Protein AF-A0AA88XET8-F1 (afdb_monomer_lite)

Organism: Pinctada imbricata (NCBI:txid66713)

Secondary structure (DSSP, 8-state):
----------HHHHHHHHHHHHHHHHTSPPHHHHHHHHHTSPPHHHHHHHHHHHHHHHHHHHHHHHHHHHHHHHHHHHHHHHHHHHHHHHHHHHHHHHHHHHHHHHHHHHHHHHHHHHHHHHHHHHHHHHHHHHHHHHHHHHHTT-----S----TT--HHHHHHHHHHTTT----GGG-------PPP------

pLDDT: mean 85.27, std 16.01, range [36.19, 98.44]

Sequence (195 aa):
MNSSTSSVADPDDLSNDVKAIKQSLKSVVKKEDLEKAFGKMVQKSDMNELVSNIVKNVINEMKDGIKQEIREELEKEYDERIREKTGVLSDQIDGLEMDLEGLREKVEEQKKEIRSLRDELADSSHQSREALRMANFNEQYSRKNNLKVLNWKEENGEDLRKGLIEKVKKVGVEIQPWEINAIHRIPGKKEEQDQ

Radius of gyration: 74.16 Å; chains: 1; bounding box: 105×44×219 Å

Foldseek 3Di:
DDDDDDDDDDVVVVVVVVVVVVVVVVVPQDPVNVVVVVVVPDDPVNVVVVVVVVVVVVVVVVVVVVVVVVVVVVVVVVVVVVVVVVVVVVVVVVVVVVVVVVVVVVVVVVVVVVVVVVVVVVVVVVVVVVVVVVVVVVVCVVCVLPDDDPPDDDDPPDDPLVVVQVVVVVVVDHDDSVNDPDDDDDDDPPDPPDD

Structure (mmCIF, N/CA/C/O backbone):
data_AF-A0AA88XET8-F1
#
_entry.id   AF-A0AA88XET8-F1
#
loop_
_atom_site.group_PDB
_atom_site.id
_atom_site.type_symbol
_atom_site.label_atom_id
_atom_site.label_alt_id
_atom_site.label_comp_id
_atom_site.label_asym_id
_atom_site.label_entity_id
_atom_site.label_seq_id
_atom_site.pdbx_PDB_ins_code
_atom_site.Cartn_x
_atom_site.Cartn_y
_atom_site.Cartn_z
_atom_site.occupancy
_atom_site.B_iso_or_equiv
_atom_site.auth_seq_id
_atom_site.auth_comp_id
_atom_site.auth_asym_id
_atom_site.auth_atom_id
_atom_site.pdbx_PDB_model_num
ATOM 1 N N . MET A 1 1 ? -57.010 -32.082 149.821 1.00 39.59 1 MET A N 1
ATOM 2 C CA . MET A 1 1 ? -56.274 -32.679 148.686 1.00 39.59 1 MET A CA 1
ATOM 3 C C . MET A 1 1 ? -56.518 -31.819 147.455 1.00 39.59 1 MET A C 1
ATOM 5 O O . MET A 1 1 ? -57.603 -31.270 147.330 1.00 39.59 1 MET A O 1
ATOM 9 N N . ASN A 1 2 ? -55.467 -31.638 146.660 1.00 38.44 2 ASN A N 1
ATOM 10 C CA . ASN A 1 2 ? -55.267 -30.646 145.600 1.00 38.44 2 ASN A CA 1
ATOM 11 C C . ASN A 1 2 ? -56.188 -30.741 144.366 1.00 38.44 2 ASN A C 1
ATOM 13 O O . ASN A 1 2 ? -56.557 -31.843 143.976 1.00 38.44 2 ASN A O 1
ATOM 17 N N . SER A 1 3 ? -56.33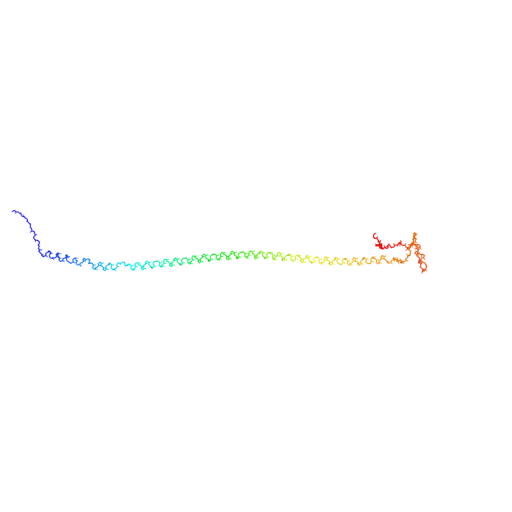5 -29.568 143.713 1.00 41.16 3 SER A N 1
ATOM 18 C CA . SER A 1 3 ? -56.323 -29.283 142.252 1.00 41.16 3 SER A CA 1
ATOM 19 C C . SER A 1 3 ? -57.481 -29.826 141.386 1.00 41.16 3 SER A C 1
ATOM 21 O O . SER A 1 3 ? -57.934 -30.937 141.600 1.00 41.16 3 SER A O 1
ATOM 23 N N . SER A 1 4 ? -58.039 -29.116 140.391 1.00 40.62 4 SER A N 1
ATOM 24 C CA . SER A 1 4 ? -57.376 -28.320 139.346 1.00 40.62 4 SER A CA 1
ATOM 25 C C . SER A 1 4 ? -58.336 -27.336 138.633 1.00 40.62 4 SER A C 1
ATOM 27 O O . SER A 1 4 ? -59.506 -27.633 138.431 1.00 40.62 4 SER A O 1
ATOM 29 N N . THR A 1 5 ? -57.776 -26.183 138.248 1.00 46.84 5 THR A N 1
ATOM 30 C CA . THR A 1 5 ? -57.980 -25.338 137.043 1.00 46.84 5 THR A CA 1
ATOM 31 C C . THR A 1 5 ? -59.241 -25.441 136.167 1.00 46.84 5 THR A C 1
ATOM 33 O O . THR A 1 5 ? -59.503 -26.470 135.552 1.00 46.84 5 THR A O 1
ATOM 36 N N . SER A 1 6 ? -59.848 -24.277 135.904 1.00 37.97 6 SER A N 1
ATOM 37 C CA . SER A 1 6 ? -60.515 -23.940 134.635 1.00 37.97 6 SER A CA 1
ATOM 38 C C . SER A 1 6 ? -60.554 -22.411 134.490 1.00 37.97 6 SER A C 1
ATOM 40 O O . SER A 1 6 ? -61.377 -21.748 135.117 1.00 37.97 6 SER A O 1
ATOM 42 N N . SER A 1 7 ? -59.625 -21.854 133.708 1.00 46.91 7 SER A N 1
ATOM 43 C CA . SER A 1 7 ? -59.549 -20.431 133.364 1.00 46.91 7 SER A CA 1
ATOM 44 C C . SER A 1 7 ? -60.684 -20.060 132.408 1.00 46.91 7 SER A C 1
ATOM 46 O O . SER A 1 7 ? -60.683 -20.474 131.248 1.00 46.91 7 SER A O 1
ATOM 48 N N . VAL A 1 8 ? -61.650 -19.283 132.889 1.00 49.19 8 VAL A N 1
ATOM 49 C CA . VAL A 1 8 ? -62.650 -18.638 132.034 1.00 49.19 8 VAL A CA 1
ATOM 50 C C . VAL A 1 8 ? -61.978 -17.410 131.424 1.00 49.19 8 VAL A C 1
ATOM 52 O O . VAL A 1 8 ? -61.544 -16.525 132.155 1.00 49.19 8 VAL A O 1
ATOM 55 N N . ALA A 1 9 ? -61.819 -17.415 130.101 1.00 50.81 9 ALA A N 1
ATOM 56 C CA . ALA A 1 9 ? -61.262 -16.301 129.344 1.00 50.81 9 ALA A CA 1
ATOM 57 C C . ALA A 1 9 ? -62.129 -15.044 129.519 1.00 50.81 9 ALA A C 1
ATOM 59 O O . ALA A 1 9 ? -63.355 -15.109 129.391 1.00 50.81 9 ALA A O 1
ATOM 60 N N . ASP A 1 10 ? -61.475 -13.920 129.810 1.00 51.12 10 ASP A N 1
ATOM 61 C CA . ASP A 1 10 ? -62.095 -12.608 129.974 1.00 51.12 10 ASP A CA 1
ATOM 62 C C . ASP A 1 10 ? -62.652 -12.120 128.616 1.00 51.12 10 ASP A C 1
ATOM 64 O O . ASP A 1 10 ? -61.921 -12.111 127.620 1.00 51.12 10 ASP A O 1
ATOM 68 N N . PRO A 1 11 ? -63.926 -11.700 128.521 1.00 58.69 11 PRO A N 1
ATOM 69 C CA . PRO A 1 11 ? -64.537 -11.242 127.268 1.00 58.69 11 PRO A CA 1
ATOM 70 C C . PRO A 1 11 ? -63.877 -9.987 126.661 1.00 58.69 11 PRO A C 1
ATOM 72 O O . PRO A 1 11 ? -64.075 -9.709 125.474 1.00 58.69 11 PRO A O 1
ATOM 75 N N . ASP A 1 12 ? -63.060 -9.258 127.428 1.00 59.34 12 ASP A N 1
ATOM 76 C CA . ASP A 1 12 ? -62.276 -8.119 126.935 1.00 59.34 12 ASP A CA 1
ATOM 77 C C . ASP A 1 12 ? -61.061 -8.534 126.080 1.00 59.34 12 ASP A C 1
ATOM 79 O O . ASP A 1 12 ? -60.666 -7.784 125.182 1.00 59.34 12 ASP A O 1
ATOM 83 N N . ASP A 1 13 ? -60.521 -9.744 126.266 1.00 60.53 13 ASP A N 1
ATOM 84 C CA . ASP A 1 13 ? -59.368 -10.246 125.498 1.00 60.53 13 ASP A CA 1
ATOM 85 C C . ASP A 1 13 ? -59.793 -10.653 124.074 1.00 60.53 13 ASP A C 1
ATOM 87 O O . ASP A 1 13 ? -59.216 -10.229 123.071 1.00 60.53 13 ASP A O 1
ATOM 91 N N . LEU A 1 14 ? -60.947 -11.322 123.964 1.00 62.25 14 LEU A N 1
ATOM 92 C CA . LEU A 1 14 ? -61.596 -11.639 122.684 1.00 62.25 14 LEU A CA 1
ATOM 93 C C . LEU A 1 14 ? -62.011 -10.380 121.903 1.00 62.25 14 LEU A C 1
ATOM 95 O O . LEU A 1 14 ? -61.984 -10.370 120.674 1.00 62.25 14 LEU A O 1
ATOM 99 N N . SER A 1 15 ? -62.395 -9.303 122.591 1.00 70.06 15 SER A N 1
ATOM 100 C CA . SER A 1 15 ? -62.759 -8.024 121.961 1.00 70.06 15 SER A CA 1
ATOM 101 C C . SER A 1 15 ? -61.547 -7.335 121.326 1.00 70.06 15 SER A C 1
ATOM 103 O O . SER A 1 15 ? -61.647 -6.765 120.230 1.00 70.06 15 SER A O 1
ATOM 105 N N . ASN A 1 16 ? -60.390 -7.418 121.984 1.00 72.31 16 ASN A N 1
ATOM 106 C CA . ASN A 1 16 ? -59.131 -6.900 121.461 1.00 72.31 16 ASN A CA 1
ATOM 107 C C . ASN A 1 16 ? -58.607 -7.750 120.300 1.00 72.31 16 ASN A C 1
ATOM 109 O O . ASN A 1 16 ? -58.226 -7.177 119.276 1.00 72.31 16 ASN A O 1
ATOM 113 N N . ASP A 1 17 ? -58.713 -9.076 120.380 1.00 74.12 17 ASP A N 1
ATOM 114 C CA . ASP A 1 17 ? -58.382 -9.977 119.273 1.00 74.12 17 ASP A CA 1
ATOM 115 C C . ASP A 1 17 ? -59.288 -9.749 118.059 1.00 74.12 17 ASP A C 1
ATOM 117 O O . ASP A 1 17 ? -58.813 -9.626 116.930 1.00 74.12 17 ASP A O 1
ATOM 121 N N . VAL A 1 18 ? -60.598 -9.584 118.263 1.00 73.94 18 VAL A N 1
ATOM 122 C CA . VAL A 1 18 ? -61.541 -9.270 117.177 1.00 73.94 18 VAL A CA 1
ATOM 123 C C . VAL A 1 18 ? -61.231 -7.908 116.553 1.00 73.94 18 VAL A C 1
ATOM 125 O O . VAL A 1 18 ? -61.316 -7.761 115.329 1.00 73.94 18 VAL A O 1
ATOM 128 N N . LYS A 1 19 ? -60.828 -6.904 117.344 1.00 75.75 19 LYS A N 1
ATOM 129 C CA . LYS A 1 19 ? -60.363 -5.611 116.815 1.00 75.75 19 LYS A CA 1
ATOM 130 C C . LYS A 1 19 ? -59.061 -5.757 116.025 1.00 75.75 19 LYS A C 1
ATOM 132 O O . LYS A 1 19 ? -58.991 -5.211 114.924 1.00 75.75 19 LYS A O 1
ATOM 137 N N . ALA A 1 20 ? -58.089 -6.521 116.520 1.00 73.50 20 ALA A N 1
ATOM 138 C CA . ALA A 1 20 ? -56.817 -6.782 115.845 1.00 73.50 20 ALA A CA 1
ATOM 139 C C . ALA A 1 20 ? -57.009 -7.549 114.523 1.00 73.50 20 ALA A C 1
ATOM 141 O O . ALA A 1 20 ? -56.424 -7.190 113.497 1.00 73.50 20 ALA A O 1
ATOM 142 N N . ILE A 1 21 ? -57.911 -8.533 114.507 1.00 72.62 21 ILE A N 1
ATOM 143 C CA . ILE A 1 21 ? -58.319 -9.276 113.308 1.00 72.62 21 ILE A CA 1
ATOM 144 C C . ILE A 1 21 ? -59.010 -8.339 112.311 1.00 72.62 21 ILE A C 1
ATOM 146 O O . ILE A 1 21 ? -58.679 -8.346 111.128 1.00 72.62 21 ILE A O 1
ATOM 150 N N . LYS A 1 22 ? -59.922 -7.470 112.766 1.00 71.75 22 LYS A N 1
ATOM 151 C CA . LYS A 1 22 ? -60.636 -6.507 111.906 1.00 71.75 22 LYS A CA 1
ATOM 152 C C . LYS A 1 22 ? -59.707 -5.431 111.331 1.00 71.75 22 LYS A C 1
ATOM 154 O O . LYS A 1 22 ? -59.937 -4.944 110.223 1.00 71.75 22 LYS A O 1
ATOM 159 N N . GLN A 1 23 ? -58.660 -5.065 112.066 1.00 72.06 23 GLN A N 1
ATOM 160 C CA . GLN A 1 23 ? -57.626 -4.130 111.628 1.00 72.06 23 GLN A CA 1
ATOM 161 C C . GLN A 1 23 ? -56.660 -4.795 110.634 1.00 72.06 23 GLN A C 1
ATOM 163 O O . GLN A 1 23 ? -56.366 -4.195 109.603 1.00 72.06 23 GLN A O 1
ATOM 168 N N . SER A 1 24 ? -56.298 -6.065 110.855 1.00 67.50 24 SER A N 1
ATOM 169 C CA . SER A 1 24 ? -55.542 -6.883 109.892 1.00 67.50 24 SER A CA 1
ATOM 170 C C . SER A 1 24 ? -56.328 -7.146 108.602 1.00 67.50 24 SER A C 1
ATOM 172 O O . SER A 1 24 ? -55.773 -7.039 107.513 1.00 67.50 24 SER A O 1
ATOM 174 N N . LEU A 1 25 ? -57.640 -7.392 108.683 1.00 65.75 25 LEU A N 1
ATOM 175 C CA . LEU A 1 25 ? -58.528 -7.548 107.520 1.00 65.75 25 LEU A CA 1
ATOM 176 C C . LEU A 1 25 ? -58.689 -6.258 106.706 1.00 65.75 25 LEU A C 1
ATOM 178 O O . LEU A 1 25 ? -58.910 -6.323 105.501 1.00 65.75 25 LEU A O 1
ATOM 182 N N . LYS A 1 26 ? -58.541 -5.078 107.324 1.00 64.00 26 LYS A N 1
ATOM 183 C CA . LYS A 1 26 ? -58.504 -3.797 106.596 1.00 64.00 26 LYS A CA 1
ATOM 184 C C . LYS A 1 26 ? -57.223 -3.607 105.779 1.00 64.00 26 LYS A C 1
ATOM 186 O O . LYS A 1 26 ? -57.274 -2.863 104.804 1.00 64.00 26 LYS A O 1
ATOM 191 N N . SER A 1 27 ? -56.119 -4.251 106.165 1.00 63.69 27 SER A N 1
ATOM 192 C CA . SER A 1 27 ? -54.871 -4.300 105.387 1.00 63.69 27 SER A CA 1
ATOM 193 C C . SER A 1 27 ? -54.818 -5.444 104.368 1.00 63.69 27 SER A C 1
ATOM 195 O O . SER A 1 27 ? -53.848 -5.541 103.622 1.00 63.69 27 SER A O 1
ATOM 197 N N . VAL A 1 28 ? -55.839 -6.308 104.313 1.00 69.56 28 VAL A N 1
ATOM 198 C CA . VAL A 1 28 ? -55.933 -7.350 103.284 1.00 69.56 28 VAL A CA 1
ATOM 199 C C . VAL A 1 28 ? -56.305 -6.698 101.955 1.00 69.56 28 VAL A C 1
ATOM 201 O O . VAL A 1 28 ? -57.229 -5.887 101.886 1.00 69.56 28 VAL A O 1
ATOM 204 N N . VAL A 1 29 ? -55.558 -7.063 100.911 1.00 67.38 29 VAL A N 1
ATOM 205 C CA . VAL A 1 29 ? -55.708 -6.576 99.534 1.00 67.38 29 VAL A CA 1
ATOM 206 C C . VAL A 1 29 ? -57.174 -6.640 99.111 1.00 67.38 29 VAL A C 1
ATOM 208 O O . VAL A 1 29 ? -57.776 -7.717 99.096 1.00 67.38 29 VAL A O 1
ATOM 211 N N . LYS A 1 30 ? -57.762 -5.489 98.773 1.00 78.50 30 LYS A N 1
ATOM 212 C CA . LYS A 1 30 ? -59.157 -5.430 98.336 1.00 78.50 30 LYS A CA 1
ATOM 213 C C . LYS A 1 30 ? -59.270 -5.763 96.858 1.00 78.50 30 LYS A C 1
ATOM 215 O O . LYS A 1 30 ? -58.335 -5.591 96.077 1.00 78.50 30 LYS A O 1
ATOM 220 N N . LYS A 1 31 ? -60.467 -6.184 96.450 1.00 73.88 31 LYS A N 1
ATOM 221 C CA . LYS A 1 31 ? -60.792 -6.425 95.041 1.00 73.88 31 LYS A CA 1
ATOM 222 C C . LYS A 1 31 ? -60.532 -5.182 94.176 1.00 73.88 31 LYS A C 1
ATOM 224 O O . LYS A 1 31 ? -60.019 -5.319 93.074 1.00 73.88 31 LYS A O 1
ATOM 229 N N . GLU A 1 32 ? -60.779 -3.981 94.708 1.00 76.88 32 GLU A N 1
ATOM 230 C CA . GLU A 1 32 ? -60.471 -2.725 94.010 1.00 76.88 32 GLU A CA 1
ATOM 231 C C . GLU A 1 32 ? -58.958 -2.495 93.817 1.00 76.88 32 GLU A C 1
ATOM 233 O O . GLU A 1 32 ? -58.545 -1.922 92.806 1.00 76.88 32 GLU A O 1
ATOM 238 N N . ASP A 1 33 ? -58.121 -2.954 94.756 1.00 75.69 33 ASP A N 1
ATOM 239 C CA . ASP A 1 33 ? -56.658 -2.870 94.644 1.00 75.69 33 ASP A CA 1
ATOM 240 C C . ASP A 1 33 ? -56.139 -3.842 93.573 1.00 75.69 33 ASP A C 1
ATOM 242 O O . ASP A 1 33 ? -55.258 -3.489 92.787 1.00 75.69 33 ASP A O 1
ATOM 246 N N . LEU A 1 34 ? -56.742 -5.035 93.484 1.00 71.94 34 LEU A N 1
ATOM 247 C CA . LEU A 1 34 ? -56.483 -6.015 92.424 1.00 71.94 34 LEU A CA 1
ATOM 248 C C . LEU A 1 34 ? -56.943 -5.519 91.047 1.00 71.94 34 LEU A C 1
ATOM 250 O O . LEU A 1 34 ? -56.207 -5.684 90.082 1.00 71.94 34 LEU A O 1
ATOM 254 N N . GLU A 1 35 ? -58.106 -4.872 90.940 1.00 70.62 35 GLU A N 1
ATOM 255 C CA . GLU A 1 35 ? -58.609 -4.302 89.679 1.00 70.62 35 GLU A CA 1
ATOM 256 C C . GLU A 1 35 ? -57.750 -3.122 89.197 1.00 70.62 35 GLU A C 1
ATOM 258 O O . GLU A 1 35 ? -57.438 -3.027 88.008 1.00 70.62 35 GLU A O 1
ATOM 263 N N . LYS A 1 36 ? -57.271 -2.262 90.109 1.00 71.44 36 LYS A N 1
ATOM 264 C CA . LYS A 1 36 ? -56.289 -1.214 89.779 1.00 71.44 36 LYS A CA 1
ATOM 265 C C . LYS A 1 36 ? -54.931 -1.783 89.375 1.00 71.44 36 LYS A C 1
ATOM 267 O O . LYS A 1 36 ? -54.287 -1.219 88.492 1.00 71.44 36 LYS A O 1
ATOM 272 N N . ALA A 1 37 ? -54.479 -2.866 90.007 1.00 68.25 37 ALA A N 1
ATOM 273 C CA . ALA A 1 37 ? -53.251 -3.556 89.618 1.00 68.25 37 ALA A CA 1
ATOM 274 C C . ALA A 1 37 ? -53.395 -4.232 88.243 1.00 68.25 37 ALA A C 1
ATOM 276 O O . ALA A 1 37 ? -52.486 -4.128 87.425 1.00 68.25 37 ALA A O 1
ATOM 277 N N . PHE A 1 38 ? -54.556 -4.829 87.948 1.00 63.16 38 PHE A N 1
ATOM 278 C CA . PHE A 1 38 ? -54.877 -5.406 86.638 1.00 63.16 38 PHE A CA 1
ATOM 279 C C . PHE A 1 38 ? -54.987 -4.349 85.534 1.00 63.16 38 PHE A C 1
ATOM 281 O O . PHE A 1 38 ? -54.510 -4.578 84.430 1.00 63.16 38 PHE A O 1
ATOM 288 N N . GLY A 1 39 ? -55.545 -3.169 85.826 1.00 65.81 39 GLY A N 1
ATOM 289 C CA . GLY A 1 39 ? -55.585 -2.046 84.879 1.00 65.81 39 GLY A CA 1
ATOM 290 C C . GLY A 1 39 ? -54.208 -1.443 84.565 1.00 65.81 39 GLY A C 1
ATOM 291 O O . GLY A 1 39 ? -54.040 -0.834 83.510 1.00 65.81 39 GLY A O 1
ATOM 292 N N . LYS A 1 40 ? -53.231 -1.634 85.468 1.00 66.38 40 LYS A N 1
ATOM 293 C CA . LYS A 1 40 ? -51.803 -1.310 85.280 1.00 66.38 40 LYS A CA 1
ATOM 294 C C . LYS A 1 40 ? -50.996 -2.454 84.649 1.00 66.38 40 LYS A C 1
ATOM 296 O O . LYS A 1 40 ? -49.819 -2.265 84.351 1.00 66.38 40 LYS A O 1
ATOM 301 N N . MET A 1 41 ? -51.591 -3.635 84.495 1.00 68.69 41 MET A N 1
ATOM 302 C CA . MET A 1 41 ? -50.982 -4.772 83.809 1.00 68.69 41 MET A CA 1
ATOM 303 C C . MET A 1 41 ? -51.030 -4.522 82.295 1.00 68.69 41 MET A C 1
ATOM 305 O O . MET A 1 41 ? -51.931 -3.830 81.823 1.00 68.69 41 MET A O 1
ATOM 309 N N . VAL A 1 42 ? -50.054 -5.055 81.548 1.00 67.56 42 VAL A N 1
ATOM 310 C CA . VAL A 1 42 ? -49.870 -4.791 80.105 1.00 67.56 42 VAL A CA 1
ATOM 311 C C . VAL A 1 42 ? -51.196 -4.907 79.356 1.00 67.56 42 VAL A C 1
ATOM 313 O O . VAL A 1 42 ? -51.792 -5.988 79.300 1.00 67.56 42 VAL A O 1
ATOM 316 N N . GLN A 1 43 ? -51.660 -3.798 78.777 1.00 79.75 43 GLN A N 1
ATOM 317 C CA . GLN A 1 43 ? -52.900 -3.800 78.019 1.00 79.75 43 GLN A CA 1
ATOM 318 C C . GLN A 1 43 ? -52.651 -4.344 76.612 1.00 79.75 43 GLN A C 1
ATOM 320 O O . GLN A 1 43 ? -51.575 -4.216 76.028 1.00 79.75 43 GLN A O 1
ATOM 325 N N . LYS A 1 44 ? -53.682 -4.959 76.027 1.00 79.56 44 LYS A N 1
ATOM 326 C CA . LYS A 1 44 ? -53.618 -5.503 74.662 1.00 79.56 44 LYS A CA 1
ATOM 327 C C . LYS A 1 44 ? -53.267 -4.424 73.621 1.00 79.56 44 LYS A C 1
ATOM 329 O O . LYS A 1 44 ? -52.657 -4.743 72.606 1.00 79.56 44 LYS A O 1
ATOM 334 N N . SER A 1 45 ? -53.629 -3.164 73.878 1.00 80.81 45 SER A N 1
ATOM 335 C CA . SER A 1 45 ? -53.239 -1.994 73.078 1.00 80.81 45 SER A CA 1
ATOM 336 C C . SER A 1 45 ? -51.726 -1.787 73.052 1.00 80.81 45 SER A C 1
ATOM 338 O O . SER A 1 45 ? -51.159 -1.665 71.971 1.00 80.81 45 SER A O 1
ATOM 340 N N . ASP A 1 46 ? -51.081 -1.836 74.216 1.00 82.62 46 ASP A N 1
ATOM 341 C CA . ASP A 1 46 ? -49.644 -1.589 74.371 1.00 82.62 46 ASP A CA 1
ATOM 342 C C . ASP A 1 46 ? -48.841 -2.707 73.700 1.00 82.62 46 ASP A C 1
ATOM 344 O O . ASP A 1 46 ? -47.839 -2.467 73.030 1.00 82.62 46 ASP A O 1
ATOM 348 N N . MET A 1 47 ? -49.337 -3.945 73.806 1.00 83.69 47 MET A N 1
ATOM 349 C CA . MET A 1 47 ? -48.757 -5.092 73.114 1.00 83.69 47 MET A CA 1
ATOM 350 C C . MET A 1 47 ? -48.883 -4.961 71.589 1.00 83.69 47 MET A C 1
ATOM 352 O O . MET A 1 47 ? -47.927 -5.240 70.870 1.00 83.69 47 MET A O 1
ATOM 356 N N . ASN A 1 48 ? -50.031 -4.503 71.080 1.00 87.56 48 ASN A N 1
ATOM 357 C CA . ASN A 1 48 ? -50.222 -4.273 69.645 1.00 87.56 48 ASN A CA 1
ATOM 358 C C . ASN A 1 48 ? -49.322 -3.149 69.115 1.00 87.56 48 ASN A C 1
ATOM 360 O O . ASN A 1 48 ? -48.808 -3.253 68.002 1.00 87.56 48 ASN A O 1
ATOM 364 N N . GLU A 1 49 ? -49.124 -2.084 69.892 1.00 89.19 49 GLU A N 1
ATOM 365 C CA . GLU A 1 49 ? -48.238 -0.978 69.529 1.00 89.19 49 GLU A CA 1
ATOM 366 C C . GLU A 1 49 ? -46.771 -1.420 69.513 1.00 89.19 49 GLU A C 1
ATOM 368 O O . GLU A 1 49 ? -46.066 -1.173 68.533 1.00 89.19 49 GLU A O 1
ATOM 373 N N . LEU A 1 50 ? -46.337 -2.167 70.534 1.00 90.81 50 LEU A N 1
ATOM 374 C CA . LEU A 1 50 ? -45.000 -2.755 70.589 1.00 90.81 50 LEU A CA 1
ATOM 375 C C . LEU A 1 50 ? -44.749 -3.677 69.386 1.00 90.81 50 LEU A C 1
ATOM 377 O O . LEU A 1 50 ? -43.740 -3.533 68.700 1.00 90.81 50 LEU A O 1
ATOM 381 N N . VAL A 1 51 ? -45.689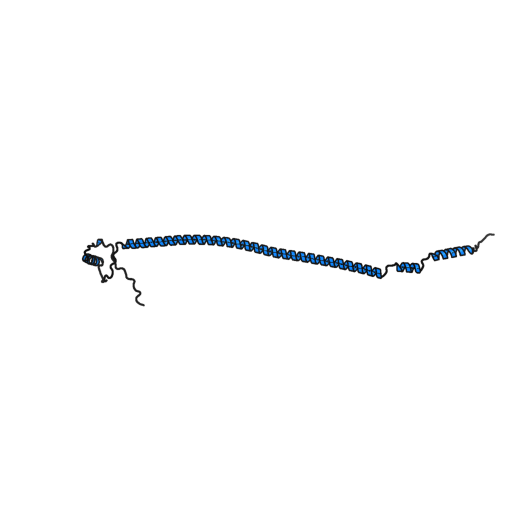 -4.581 69.085 1.00 91.88 51 VAL A N 1
ATOM 382 C CA . VAL A 1 51 ? -45.598 -5.489 67.931 1.00 91.88 51 VAL A CA 1
ATOM 383 C C . VAL A 1 51 ? -45.567 -4.706 66.618 1.00 91.88 51 VAL A C 1
ATOM 385 O O . VAL A 1 51 ? -44.746 -5.002 65.756 1.00 91.88 51 VAL A O 1
ATOM 388 N N . SER A 1 52 ? -46.406 -3.679 66.465 1.00 94.75 52 SER A N 1
ATOM 389 C CA . SER A 1 52 ? -46.421 -2.827 65.268 1.00 94.75 52 SER A CA 1
ATOM 390 C C . SER A 1 52 ? -45.086 -2.110 65.064 1.00 94.75 52 SER A C 1
ATOM 392 O O . SER A 1 52 ? -44.569 -2.073 63.948 1.00 94.75 52 SER A O 1
ATOM 394 N N . ASN A 1 53 ? -44.487 -1.593 66.139 1.00 93.75 53 ASN A N 1
ATOM 395 C CA . ASN A 1 53 ? -43.187 -0.930 66.090 1.00 93.75 53 ASN A CA 1
ATOM 396 C C . ASN A 1 53 ? -42.056 -1.912 65.761 1.00 93.75 53 ASN A C 1
ATOM 398 O O . ASN A 1 53 ? -41.226 -1.606 64.908 1.00 93.75 53 ASN A O 1
ATOM 402 N N . ILE A 1 54 ? -42.061 -3.111 66.355 1.00 93.62 54 ILE A N 1
ATOM 403 C CA . ILE A 1 54 ? -41.096 -4.171 66.027 1.00 93.62 54 ILE A CA 1
ATOM 404 C C . ILE A 1 54 ? -41.209 -4.551 64.547 1.00 93.62 54 ILE A C 1
ATOM 406 O O . ILE A 1 54 ? -40.207 -4.554 63.839 1.00 93.62 54 ILE A O 1
ATOM 410 N N . VAL A 1 55 ? -42.423 -4.809 64.052 1.00 95.19 55 VAL A N 1
ATOM 411 C CA . VAL A 1 55 ? -42.651 -5.191 62.651 1.00 95.19 55 VAL A CA 1
ATOM 412 C C . VAL A 1 55 ? -42.224 -4.076 61.695 1.00 95.19 55 VAL A C 1
ATOM 414 O O . VAL A 1 55 ? -41.559 -4.355 60.701 1.00 95.19 55 VAL A O 1
ATOM 417 N N . LYS A 1 56 ? -42.547 -2.811 61.990 1.00 95.56 56 LYS A N 1
ATOM 418 C CA . LYS A 1 56 ? -42.098 -1.668 61.177 1.00 95.56 56 LYS A CA 1
ATOM 419 C C . LYS A 1 56 ? -40.577 -1.561 61.130 1.00 95.56 56 LYS A C 1
ATOM 421 O O . LYS A 1 56 ? -40.037 -1.339 60.051 1.00 95.56 56 LYS A O 1
ATOM 426 N N . ASN A 1 57 ? -39.902 -1.725 62.265 1.00 94.88 57 ASN A N 1
ATOM 427 C CA . ASN A 1 57 ? -38.444 -1.648 62.327 1.00 94.88 57 ASN A CA 1
ATOM 428 C C . ASN A 1 57 ? -37.800 -2.776 61.518 1.00 94.88 57 ASN A C 1
ATOM 430 O O . ASN A 1 57 ? -36.975 -2.490 60.659 1.00 94.88 57 ASN A O 1
ATOM 434 N N . VAL A 1 58 ? -38.264 -4.018 61.690 1.00 95.62 58 VAL A N 1
ATOM 435 C CA . VAL A 1 58 ? -37.781 -5.170 60.910 1.00 95.62 58 VAL A CA 1
ATOM 436 C C . VAL A 1 58 ? -38.001 -4.956 59.410 1.00 95.62 58 VAL A C 1
ATOM 438 O O . VAL A 1 58 ? -37.095 -5.186 58.617 1.00 95.62 58 VAL A O 1
ATOM 441 N N . ILE A 1 59 ? -39.177 -4.466 58.999 1.00 95.62 59 ILE A N 1
ATOM 442 C CA . ILE A 1 59 ? -39.458 -4.180 57.583 1.00 95.62 59 ILE A CA 1
ATOM 443 C C . ILE A 1 59 ? -38.529 -3.089 57.038 1.00 95.62 59 ILE A C 1
ATOM 445 O O . ILE A 1 59 ? -38.066 -3.199 55.904 1.00 95.62 59 ILE A O 1
ATOM 449 N N . ASN A 1 60 ? -38.262 -2.036 57.812 1.00 95.56 60 ASN A N 1
ATOM 450 C CA . ASN A 1 60 ? -37.380 -0.952 57.382 1.00 95.56 60 ASN A CA 1
ATOM 451 C C . ASN A 1 60 ? -35.926 -1.420 57.264 1.00 95.56 60 ASN A C 1
ATOM 453 O O . ASN A 1 60 ? -35.304 -1.165 56.238 1.00 95.56 60 ASN A O 1
ATOM 457 N N . GLU A 1 61 ? -35.424 -2.170 58.246 1.00 95.56 61 GLU A N 1
ATOM 458 C CA . GLU A 1 61 ? -34.083 -2.763 58.208 1.00 95.56 61 GLU A CA 1
ATOM 459 C C . GLU A 1 61 ? -33.927 -3.718 57.018 1.00 95.56 61 GLU A C 1
ATOM 461 O O . GLU A 1 61 ? -32.960 -3.615 56.265 1.00 95.56 61 GLU A O 1
ATOM 466 N N . MET A 1 62 ? -34.915 -4.588 56.774 1.00 95.12 62 MET A N 1
ATOM 467 C CA . MET A 1 62 ? -34.916 -5.465 55.599 1.00 95.12 62 MET A CA 1
ATOM 468 C C . MET A 1 62 ? -34.933 -4.668 54.290 1.00 95.12 62 MET A C 1
ATOM 470 O O . MET A 1 62 ? -34.214 -5.002 53.352 1.00 95.12 62 MET A O 1
ATOM 474 N N . LYS A 1 63 ? -35.746 -3.609 54.202 1.00 95.88 63 LYS A N 1
ATOM 475 C CA . LYS A 1 63 ? -35.837 -2.762 53.005 1.00 95.88 63 LYS A CA 1
ATOM 476 C C . LYS A 1 63 ? -34.520 -2.050 52.713 1.00 95.88 63 LYS A C 1
ATOM 478 O O . LYS A 1 63 ? -34.154 -1.927 51.544 1.00 95.88 63 LYS A O 1
ATOM 483 N N . ASP A 1 64 ? -33.844 -1.559 53.742 1.00 96.19 64 ASP A N 1
ATOM 484 C CA . ASP A 1 64 ? -32.570 -0.867 53.585 1.00 96.19 64 ASP A CA 1
ATOM 485 C C . ASP A 1 64 ? -31.444 -1.850 53.240 1.00 96.19 64 ASP A C 1
ATOM 487 O O . ASP A 1 64 ? -30.677 -1.563 52.322 1.00 96.19 64 ASP A O 1
ATOM 491 N N . GLY A 1 65 ? -31.436 -3.047 53.840 1.00 96.31 65 GLY A N 1
ATOM 492 C CA . GLY A 1 65 ? -30.530 -4.135 53.457 1.00 96.31 65 GLY A CA 1
ATOM 493 C C . GLY A 1 65 ? -30.685 -4.540 51.989 1.00 96.31 65 GLY A C 1
ATOM 494 O O . GLY A 1 65 ? -29.712 -4.522 51.243 1.00 96.31 65 GLY A O 1
ATOM 495 N N . ILE A 1 66 ? -31.920 -4.784 51.533 1.00 96.19 66 ILE A N 1
ATOM 496 C CA . ILE A 1 66 ? -32.203 -5.134 50.129 1.00 96.19 66 ILE A CA 1
ATOM 497 C C . ILE A 1 66 ? -31.768 -4.013 49.176 1.00 96.19 66 ILE A C 1
ATOM 499 O O . ILE A 1 66 ? -31.188 -4.275 48.126 1.00 96.19 66 ILE A O 1
ATOM 503 N N . LYS A 1 67 ? -32.043 -2.744 49.507 1.00 96.56 67 LYS A N 1
ATOM 504 C CA . LYS A 1 67 ? -31.613 -1.612 48.669 1.00 96.56 67 LYS A CA 1
ATOM 505 C C . LYS A 1 67 ? -30.098 -1.520 48.557 1.00 96.56 67 LYS A C 1
ATOM 507 O O . LYS A 1 67 ? -29.605 -1.137 47.497 1.00 96.56 67 LYS A O 1
ATOM 512 N N . GLN A 1 68 ? -29.394 -1.776 49.655 1.00 96.75 68 GLN A N 1
ATOM 513 C CA . GLN A 1 68 ? -27.944 -1.728 49.683 1.00 96.75 68 GLN A CA 1
ATOM 514 C C . GLN A 1 68 ? -27.354 -2.870 48.853 1.00 96.75 68 GLN A C 1
ATOM 516 O O . GLN A 1 68 ? -26.543 -2.604 47.974 1.00 96.75 68 GLN A O 1
ATOM 521 N N . GLU A 1 69 ? -27.842 -4.094 49.043 1.00 96.62 69 GLU A N 1
ATOM 522 C CA . GLU A 1 69 ? -27.391 -5.274 48.300 1.00 96.62 69 GLU A CA 1
ATOM 523 C C . GLU A 1 69 ? -27.623 -5.115 46.788 1.00 96.62 69 GLU A C 1
ATOM 525 O O . GLU A 1 69 ? -26.696 -5.283 46.000 1.00 96.62 69 GLU A O 1
ATOM 530 N N . ILE A 1 70 ? -28.809 -4.642 46.377 1.00 96.50 70 ILE A N 1
ATOM 531 C CA . ILE A 1 70 ? -29.103 -4.342 44.964 1.00 96.50 70 ILE A CA 1
ATOM 532 C C . ILE A 1 70 ? -28.147 -3.282 44.402 1.00 96.50 70 ILE A C 1
ATOM 534 O O . ILE A 1 70 ? -27.719 -3.381 43.253 1.00 96.50 70 ILE A O 1
ATOM 538 N N . ARG A 1 71 ? -27.835 -2.235 45.176 1.00 96.94 71 ARG A N 1
ATOM 539 C CA . ARG A 1 71 ? -26.924 -1.175 44.729 1.00 96.94 71 ARG A CA 1
ATOM 540 C C . ARG A 1 71 ? -25.512 -1.720 44.532 1.00 96.94 71 ARG A C 1
ATOM 542 O O . ARG A 1 71 ? -24.919 -1.445 43.496 1.00 96.94 71 ARG A O 1
ATOM 549 N N . GLU A 1 72 ? -24.999 -2.467 45.503 1.00 97.06 72 GLU A N 1
ATOM 550 C CA . GLU A 1 72 ? -23.649 -3.035 45.462 1.00 97.06 72 GLU A CA 1
ATOM 551 C C . GLU A 1 72 ? -23.496 -4.031 44.306 1.00 97.06 72 GLU A C 1
ATOM 553 O O . GLU A 1 72 ? -22.503 -3.994 43.579 1.00 97.06 72 GLU A O 1
ATOM 558 N N . GLU A 1 73 ? -24.500 -4.881 44.085 1.00 96.88 73 GLU A N 1
ATOM 559 C CA . GLU A 1 73 ? -24.481 -5.875 43.012 1.00 96.88 73 GLU A CA 1
ATOM 560 C C . GLU A 1 73 ? -24.556 -5.218 41.625 1.00 96.88 73 GLU A C 1
ATOM 562 O O . GLU A 1 73 ? -23.783 -5.571 40.731 1.00 96.88 73 GLU A O 1
ATOM 567 N N . LEU A 1 74 ? -25.401 -4.190 41.463 1.00 96.31 74 LEU A N 1
ATOM 568 C CA . LEU A 1 74 ? -25.462 -3.405 40.229 1.00 96.31 74 LEU A CA 1
ATOM 569 C C . LEU A 1 74 ? -24.158 -2.650 39.962 1.00 96.31 74 LEU A C 1
ATOM 571 O O . LEU A 1 74 ? -23.660 -2.697 38.840 1.00 96.31 74 LEU A O 1
ATOM 575 N N . GLU A 1 75 ? -23.605 -1.949 40.955 1.00 97.06 75 GLU A N 1
ATOM 576 C CA . GLU A 1 75 ? -22.343 -1.211 40.799 1.00 97.06 75 GLU A CA 1
ATOM 577 C C . GLU A 1 75 ? -21.213 -2.154 40.369 1.00 97.06 75 GLU A C 1
ATOM 579 O O . GLU A 1 75 ? -20.498 -1.862 39.409 1.00 97.06 75 GLU A O 1
ATOM 584 N N . LYS A 1 76 ? -21.125 -3.335 40.990 1.00 97.44 76 LYS A N 1
ATOM 585 C CA . LYS A 1 76 ? -20.139 -4.353 40.625 1.00 97.44 76 LYS A CA 1
ATOM 586 C C . LYS A 1 76 ? -20.321 -4.868 39.195 1.00 97.44 76 LYS A C 1
ATOM 588 O O . LYS A 1 76 ? -19.344 -4.944 38.452 1.00 97.44 76 LYS A O 1
ATOM 593 N N . GLU A 1 77 ? -21.547 -5.201 38.789 1.00 97.50 77 GLU A N 1
ATOM 594 C CA . GLU A 1 77 ? -21.818 -5.699 37.434 1.00 97.50 77 GLU A CA 1
ATOM 595 C C . GLU A 1 77 ? -21.516 -4.633 36.364 1.00 97.50 77 GLU A C 1
ATOM 597 O O . GLU A 1 77 ? -20.954 -4.935 35.305 1.00 97.50 77 GLU A O 1
ATOM 602 N N . TYR A 1 78 ? -21.857 -3.370 36.637 1.00 96.62 78 TYR A N 1
ATOM 603 C CA . TYR A 1 78 ? -21.530 -2.258 35.747 1.00 96.62 78 TYR A CA 1
ATOM 604 C C . TYR A 1 78 ? -20.020 -2.067 35.616 1.00 96.62 78 TYR A C 1
ATOM 606 O O . TYR A 1 78 ? -19.528 -1.947 34.491 1.00 96.62 78 TYR A O 1
ATOM 614 N N . ASP A 1 79 ? -19.284 -2.087 36.726 1.00 97.19 79 ASP A N 1
ATOM 615 C CA . ASP A 1 79 ? -17.828 -1.961 36.721 1.00 97.19 79 ASP A CA 1
ATOM 616 C C . ASP A 1 79 ? -17.156 -3.106 35.956 1.00 97.19 79 ASP A C 1
ATOM 618 O O . ASP A 1 79 ? -16.241 -2.867 35.162 1.00 97.19 79 ASP A O 1
ATOM 622 N N . GLU A 1 80 ? -17.624 -4.343 36.137 1.00 97.69 80 GLU A N 1
ATOM 623 C CA . GLU A 1 80 ? -17.119 -5.507 35.405 1.00 97.69 80 GLU A CA 1
ATOM 624 C C . GLU A 1 80 ? -17.361 -5.370 33.895 1.00 97.69 80 GLU A C 1
ATOM 626 O O . GLU A 1 80 ? -16.414 -5.491 33.113 1.00 97.69 80 GLU A O 1
ATOM 631 N N . ARG A 1 81 ? -18.580 -5.007 33.467 1.00 97.62 81 ARG A N 1
ATOM 632 C CA . ARG A 1 81 ? -18.878 -4.784 32.038 1.00 97.62 81 ARG A CA 1
ATOM 633 C C . ARG A 1 81 ? -18.075 -3.639 31.438 1.00 97.62 81 ARG A C 1
ATOM 635 O O . ARG A 1 81 ? -17.684 -3.711 30.272 1.00 97.62 81 ARG A O 1
ATOM 642 N N . ILE A 1 82 ? -17.874 -2.554 32.186 1.00 97.44 82 ILE A N 1
ATOM 643 C CA . ILE A 1 8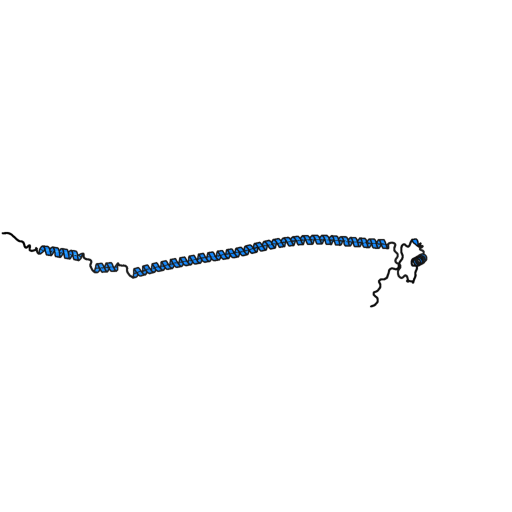2 ? -17.083 -1.413 31.716 1.00 97.44 82 ILE A CA 1
ATOM 644 C C . ILE A 1 82 ? -15.629 -1.841 31.536 1.00 97.44 82 ILE A C 1
ATOM 646 O O . ILE A 1 82 ? -15.044 -1.540 30.495 1.00 97.44 82 ILE A O 1
ATOM 650 N N . ARG A 1 83 ? -15.055 -2.575 32.497 1.00 97.94 83 ARG A N 1
ATOM 651 C CA . ARG A 1 83 ? -13.685 -3.095 32.389 1.00 97.94 83 ARG A CA 1
ATOM 652 C C . ARG A 1 83 ? -13.524 -4.034 31.205 1.00 97.94 83 ARG A C 1
ATOM 654 O O . ARG A 1 83 ? -12.581 -3.857 30.443 1.00 97.94 83 ARG A O 1
ATOM 661 N N . GLU A 1 84 ? -14.450 -4.970 31.015 1.00 98.06 84 GLU A N 1
ATOM 662 C CA . GLU A 1 84 ? -14.410 -5.910 29.892 1.00 98.06 84 GLU A CA 1
ATOM 663 C C . GLU A 1 84 ? -14.444 -5.171 28.549 1.00 98.06 84 GLU A C 1
ATOM 665 O O . GLU A 1 84 ? -13.560 -5.352 27.713 1.00 98.06 84 GLU A O 1
ATOM 670 N N . LYS A 1 85 ? -15.409 -4.262 28.360 1.00 97.19 85 LYS A N 1
ATOM 671 C CA . LYS A 1 85 ? -15.512 -3.484 27.118 1.00 97.19 85 LYS A CA 1
ATOM 672 C C . LYS A 1 85 ? -14.304 -2.586 26.885 1.00 97.19 85 LYS A C 1
ATOM 674 O O . LYS A 1 85 ? -13.863 -2.456 25.748 1.00 97.19 85 LYS A O 1
ATOM 679 N N . THR A 1 86 ? -13.784 -1.966 27.940 1.00 97.19 86 THR A N 1
ATOM 680 C CA . THR A 1 86 ? -12.594 -1.111 27.845 1.00 97.19 86 THR A CA 1
ATOM 681 C C . THR A 1 86 ? -11.366 -1.939 27.476 1.00 97.19 86 THR A C 1
ATOM 683 O O . THR A 1 86 ? -10.588 -1.498 26.640 1.00 97.19 86 THR A O 1
ATOM 686 N N . GLY A 1 87 ? -11.229 -3.151 28.025 1.00 98.12 87 GLY A N 1
ATOM 687 C CA . GLY A 1 87 ? -10.166 -4.089 27.662 1.00 98.12 87 GLY A CA 1
ATOM 688 C C . GLY A 1 87 ? -10.224 -4.481 26.188 1.00 98.12 87 GLY A C 1
ATOM 689 O O . GLY A 1 87 ? -9.252 -4.286 25.471 1.00 98.12 87 GLY A O 1
ATOM 690 N N . VAL A 1 88 ? -11.395 -4.908 25.702 1.00 97.94 88 VAL A N 1
ATOM 691 C CA . VAL A 1 88 ? -11.583 -5.263 24.282 1.00 97.94 88 VAL A CA 1
ATOM 692 C C . VAL A 1 88 ? -11.263 -4.087 23.357 1.00 97.94 88 VAL A C 1
ATOM 694 O O . VAL A 1 88 ? -10.629 -4.272 22.321 1.00 97.94 88 VAL A O 1
ATOM 697 N N . LEU A 1 89 ? -11.694 -2.874 23.713 1.00 97.88 89 LEU A N 1
ATOM 698 C CA . LEU A 1 89 ? -11.381 -1.679 22.929 1.00 97.88 89 LEU A CA 1
ATOM 699 C C . LEU A 1 89 ? -9.884 -1.352 22.953 1.00 97.88 89 LEU A C 1
ATOM 701 O O . LEU A 1 89 ? -9.356 -0.941 21.926 1.00 97.88 89 LEU A O 1
ATOM 705 N N . SER A 1 90 ? -9.208 -1.548 24.088 1.00 98.25 90 SER A N 1
ATOM 706 C CA . SER A 1 90 ? -7.757 -1.370 24.196 1.00 98.25 90 SER A CA 1
ATOM 707 C C . SER A 1 90 ? -7.019 -2.336 23.272 1.00 98.25 90 SER A C 1
ATOM 709 O O . SER A 1 90 ? -6.218 -1.892 22.459 1.00 98.25 90 SER A O 1
ATOM 711 N N . ASP A 1 91 ? -7.364 -3.625 23.307 1.00 98.25 91 ASP A N 1
ATOM 712 C CA . ASP A 1 91 ? -6.741 -4.641 22.450 1.00 98.25 91 ASP A CA 1
ATOM 713 C C . ASP A 1 91 ? -6.966 -4.340 20.956 1.00 98.25 91 ASP A C 1
ATOM 715 O O . ASP A 1 91 ? -6.088 -4.544 20.116 1.00 98.25 91 ASP A O 1
ATOM 719 N N . GLN A 1 92 ? -8.152 -3.830 20.606 1.00 98.31 92 GLN A N 1
ATOM 720 C CA . GLN A 1 92 ? -8.458 -3.400 19.241 1.00 98.31 92 GLN A CA 1
ATOM 721 C C . GLN A 1 92 ? -7.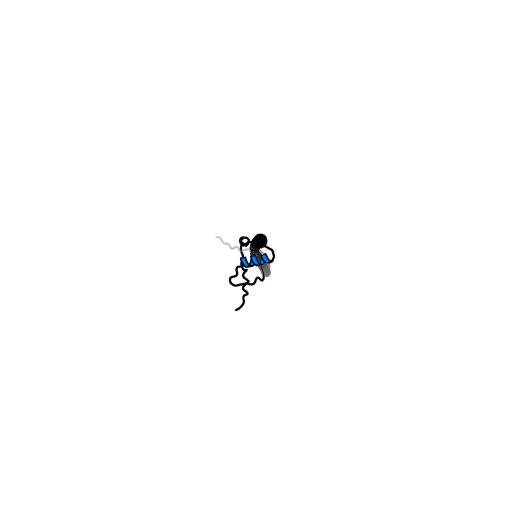640 -2.180 18.813 1.00 98.31 92 GLN A C 1
ATOM 723 O O . GLN A 1 92 ? -7.216 -2.118 17.660 1.00 98.31 92 GLN A O 1
ATOM 728 N N . ILE A 1 93 ? -7.431 -1.216 19.712 1.00 98.31 93 ILE A N 1
ATOM 729 C CA . ILE A 1 93 ? -6.585 -0.047 19.450 1.00 98.31 93 ILE A CA 1
ATOM 730 C C . ILE A 1 93 ? -5.146 -0.498 19.206 1.00 98.31 93 ILE A C 1
ATOM 732 O O . ILE A 1 93 ? -4.586 -0.137 18.175 1.00 98.31 93 ILE A O 1
ATOM 736 N N . ASP A 1 94 ? -4.597 -1.350 20.071 1.00 98.19 94 ASP A N 1
ATOM 737 C CA . ASP A 1 94 ? -3.229 -1.859 19.936 1.00 98.19 94 ASP A CA 1
ATOM 738 C C . ASP A 1 94 ? -3.045 -2.616 18.609 1.00 98.19 94 ASP A C 1
ATOM 740 O O . ASP A 1 94 ? -2.073 -2.401 17.880 1.00 98.19 94 ASP A O 1
ATOM 744 N N . GLY A 1 95 ? -4.020 -3.453 18.233 1.00 98.44 95 GLY A N 1
ATOM 745 C CA . GLY A 1 95 ? -4.013 -4.148 16.943 1.00 98.44 95 GLY A CA 1
ATOM 746 C C . GLY A 1 95 ? -4.033 -3.189 15.749 1.00 98.44 95 GLY A C 1
ATOM 747 O O . GLY A 1 95 ? -3.259 -3.352 14.804 1.00 98.44 95 GLY A O 1
ATOM 748 N N . LEU A 1 96 ? -4.873 -2.150 15.803 1.00 98.00 96 LEU A N 1
ATOM 749 C CA . LEU A 1 96 ? -4.924 -1.125 14.761 1.00 98.00 96 LEU A CA 1
ATOM 750 C C . LEU A 1 96 ? -3.625 -0.320 14.677 1.00 98.00 96 LEU A C 1
ATOM 752 O O . LEU A 1 96 ? -3.218 0.027 13.571 1.00 98.00 96 LEU A O 1
ATOM 756 N N . GLU A 1 97 ? -2.974 -0.021 15.802 1.00 98.25 97 GLU A N 1
ATOM 757 C CA . GLU A 1 97 ? -1.689 0.684 15.827 1.00 98.25 97 GLU A CA 1
ATOM 758 C C . GLU A 1 97 ? -0.579 -0.137 15.160 1.00 98.25 97 GLU A C 1
ATOM 760 O O . GLU A 1 97 ? 0.145 0.398 14.313 1.00 98.25 97 GLU A O 1
ATOM 765 N N . MET A 1 98 ? -0.505 -1.441 15.451 1.00 97.94 98 MET A N 1
ATOM 766 C CA . MET A 1 98 ? 0.438 -2.357 14.799 1.00 97.94 98 MET A CA 1
ATOM 767 C C . MET A 1 98 ? 0.211 -2.433 13.283 1.00 97.94 98 MET A C 1
ATOM 769 O O . MET A 1 98 ? 1.164 -2.343 12.502 1.00 97.94 98 MET A O 1
ATOM 773 N N . ASP A 1 99 ? -1.046 -2.549 12.847 1.00 98.12 99 ASP A N 1
ATOM 774 C CA . ASP A 1 99 ? -1.393 -2.558 11.423 1.00 98.12 99 ASP A CA 1
ATOM 775 C C . ASP A 1 99 ? -1.016 -1.235 10.738 1.00 98.12 99 ASP A C 1
ATOM 777 O O . ASP A 1 99 ? -0.515 -1.226 9.607 1.00 98.12 99 ASP A O 1
ATOM 781 N N . LEU A 1 100 ? -1.217 -0.104 11.422 1.00 98.00 100 LEU A N 1
ATOM 782 C CA . LEU A 1 100 ? -0.854 1.223 10.925 1.00 98.00 100 LEU A CA 1
ATOM 783 C C . LEU A 1 100 ? 0.658 1.351 10.724 1.00 98.00 100 LEU A C 1
ATOM 785 O O . LEU A 1 100 ? 1.101 1.903 9.712 1.00 98.00 100 LEU A O 1
ATOM 789 N N . GLU A 1 101 ? 1.450 0.844 11.665 1.00 98.00 101 GLU A N 1
ATOM 790 C CA . GLU A 1 101 ? 2.907 0.831 11.563 1.00 98.00 101 GLU A CA 1
ATOM 791 C C . GLU A 1 101 ? 3.379 -0.060 10.407 1.00 98.00 101 GLU A C 1
ATOM 793 O O . GLU A 1 101 ? 4.140 0.400 9.550 1.00 98.00 101 GLU A O 1
ATOM 798 N N . GLY A 1 102 ? 2.821 -1.268 10.279 1.00 98.31 102 GLY A N 1
ATOM 799 C CA . GLY A 1 102 ? 3.120 -2.164 9.159 1.00 98.31 102 GLY A CA 1
ATOM 800 C C . GLY A 1 102 ? 2.737 -1.577 7.793 1.00 98.31 102 GLY A C 1
ATOM 801 O O . GLY A 1 102 ? 3.459 -1.739 6.806 1.00 98.31 102 GLY A O 1
ATOM 802 N N . LEU A 1 103 ? 1.622 -0.845 7.707 1.00 98.19 103 LEU A N 1
ATOM 803 C CA . LEU A 1 103 ? 1.234 -0.137 6.483 1.00 98.19 103 LEU A CA 1
ATOM 804 C C . LEU A 1 103 ? 2.183 1.020 6.156 1.00 98.19 103 LEU A C 1
ATOM 806 O O . LEU A 1 103 ? 2.516 1.220 4.986 1.00 98.19 103 LEU A O 1
ATOM 810 N N . ARG A 1 104 ? 2.645 1.774 7.160 1.00 98.31 104 ARG A N 1
ATOM 811 C CA . ARG A 1 104 ? 3.631 2.848 6.958 1.00 98.31 104 ARG A CA 1
ATOM 812 C C . ARG A 1 104 ? 4.949 2.307 6.419 1.00 98.31 104 ARG A C 1
ATOM 814 O O . ARG A 1 104 ? 5.505 2.910 5.501 1.00 98.31 104 ARG A O 1
ATOM 821 N N . GLU A 1 105 ? 5.415 1.175 6.940 1.00 98.31 105 GLU A N 1
ATOM 822 C CA . GLU A 1 105 ? 6.633 0.521 6.462 1.00 98.31 105 GLU A CA 1
ATOM 823 C C . GLU A 1 105 ? 6.502 0.095 4.993 1.00 98.31 105 GLU A C 1
ATOM 825 O O . GLU A 1 105 ? 7.327 0.489 4.166 1.00 98.31 105 GLU A O 1
ATOM 830 N N . LYS A 1 106 ? 5.406 -0.591 4.634 1.00 98.25 106 LYS A N 1
ATOM 831 C CA . LYS A 1 106 ? 5.120 -0.993 3.243 1.00 98.25 106 LYS A CA 1
ATOM 832 C C . LYS A 1 106 ? 5.081 0.194 2.284 1.00 98.25 106 LYS A C 1
ATOM 834 O O . LYS A 1 106 ? 5.596 0.113 1.171 1.00 98.25 106 LYS A O 1
ATOM 839 N N . VAL A 1 107 ? 4.484 1.311 2.700 1.00 98.31 107 VAL A N 1
ATOM 840 C CA . VAL A 1 107 ? 4.450 2.537 1.888 1.00 98.31 107 VAL A CA 1
ATOM 841 C C . VAL A 1 107 ? 5.859 3.078 1.650 1.00 98.31 107 VAL A C 1
ATOM 843 O O . VAL A 1 107 ? 6.166 3.533 0.546 1.00 98.31 107 VAL A O 1
ATOM 846 N N . GLU A 1 108 ? 6.724 3.055 2.659 1.00 98.12 108 GLU A N 1
ATOM 847 C CA . GLU A 1 108 ? 8.089 3.554 2.512 1.00 98.12 108 GLU A CA 1
ATOM 848 C C . GLU A 1 108 ? 8.957 2.624 1.654 1.00 98.12 108 GLU A C 1
ATOM 850 O O . GLU A 1 108 ? 9.761 3.102 0.851 1.00 98.12 108 GLU A O 1
ATOM 855 N N . GLU A 1 109 ? 8.749 1.311 1.746 1.00 98.25 109 GLU A N 1
ATOM 856 C CA . GLU A 1 109 ? 9.372 0.323 0.863 1.00 98.25 109 GLU A CA 1
ATOM 857 C C . GLU A 1 109 ? 8.959 0.534 -0.601 1.00 98.25 109 GLU A C 1
ATOM 859 O O . GLU A 1 109 ? 9.819 0.707 -1.468 1.00 98.25 109 GLU A O 1
ATOM 864 N N . GLN A 1 110 ? 7.658 0.668 -0.872 1.00 98.12 110 GLN A N 1
ATOM 865 C CA . GLN A 1 110 ? 7.154 0.939 -2.222 1.00 98.12 110 GLN A CA 1
ATOM 866 C C . GLN A 1 110 ? 7.696 2.252 -2.800 1.00 98.12 110 GLN A C 1
ATOM 868 O O . GLN A 1 110 ? 8.017 2.335 -3.986 1.00 98.12 110 GLN A O 1
ATOM 873 N N . LYS A 1 111 ? 7.851 3.303 -1.983 1.00 98.19 111 LYS A N 1
ATOM 874 C CA . LYS A 1 111 ? 8.482 4.550 -2.446 1.00 98.19 111 LYS A CA 1
ATOM 875 C C . LYS A 1 111 ? 9.938 4.345 -2.856 1.00 98.19 111 LYS A C 1
ATOM 877 O O . LYS A 1 111 ? 10.375 4.990 -3.810 1.00 98.19 111 LYS A O 1
ATOM 882 N N . LYS A 1 112 ? 10.696 3.511 -2.136 1.00 98.25 112 LYS A N 1
ATOM 883 C CA . LYS A 1 112 ? 12.088 3.191 -2.491 1.00 98.25 112 LYS A CA 1
ATOM 884 C C . LYS A 1 112 ? 12.144 2.429 -3.811 1.00 98.25 112 LYS A C 1
ATOM 886 O O . LYS A 1 112 ? 12.918 2.814 -4.682 1.00 98.25 112 LYS A O 1
ATOM 891 N N . GLU A 1 113 ? 11.278 1.437 -3.990 1.00 98.19 113 GLU A N 1
ATOM 892 C CA . GLU A 1 113 ? 11.183 0.665 -5.233 1.00 98.19 113 GLU A CA 1
ATOM 893 C C . GLU A 1 113 ? 10.832 1.560 -6.433 1.00 98.19 113 GLU A C 1
ATOM 895 O O . GLU A 1 113 ? 11.517 1.535 -7.453 1.00 98.19 113 GLU A O 1
ATOM 900 N N . ILE A 1 114 ? 9.846 2.454 -6.284 1.00 98.31 114 ILE A N 1
ATOM 901 C CA . ILE A 1 114 ? 9.480 3.425 -7.329 1.00 98.31 114 ILE A CA 1
ATOM 902 C C . ILE A 1 114 ? 10.659 4.332 -7.705 1.00 98.31 114 ILE A C 1
ATOM 904 O O . ILE A 1 114 ? 10.791 4.703 -8.872 1.00 98.31 114 ILE A O 1
ATOM 908 N N . ARG A 1 115 ? 11.501 4.731 -6.742 1.00 98.25 115 ARG A N 1
ATOM 909 C CA . ARG A 1 115 ? 12.706 5.522 -7.041 1.00 98.25 115 ARG A CA 1
ATOM 910 C C . ARG A 1 115 ? 13.710 4.700 -7.849 1.00 98.25 115 ARG A C 1
ATOM 912 O O . ARG A 1 115 ? 14.119 5.175 -8.900 1.00 98.25 115 ARG A O 1
ATOM 919 N N . SER A 1 116 ? 14.002 3.466 -7.430 1.00 98.19 116 SER A N 1
ATOM 920 C CA . SER A 1 116 ? 14.911 2.565 -8.160 1.00 98.19 116 SER A CA 1
ATOM 921 C C . SER A 1 116 ? 14.456 2.346 -9.602 1.00 98.19 116 SER A C 1
ATOM 923 O O . SER A 1 116 ? 15.219 2.559 -10.538 1.00 98.19 116 SER A O 1
ATOM 925 N N . LEU A 1 117 ? 13.174 2.024 -9.801 1.00 98.06 117 LEU A N 1
ATOM 926 C CA . LEU A 1 117 ? 12.615 1.793 -11.134 1.00 98.06 117 LEU A CA 1
ATOM 927 C C . LEU A 1 117 ? 12.665 3.043 -12.022 1.00 98.06 117 LEU A C 1
ATOM 929 O O . LEU A 1 117 ? 12.819 2.939 -13.238 1.00 98.06 117 LEU A O 1
ATOM 933 N N . ARG A 1 118 ? 12.520 4.239 -11.440 1.00 98.19 118 ARG A N 1
ATOM 934 C CA . ARG A 1 118 ? 12.656 5.496 -12.191 1.00 98.19 118 ARG A CA 1
ATOM 935 C C . ARG A 1 118 ? 14.089 5.732 -12.644 1.00 98.19 118 ARG A C 1
ATOM 937 O O . ARG A 1 118 ? 14.269 6.172 -13.779 1.00 98.19 118 ARG A O 1
ATOM 944 N N . ASP A 1 119 ? 15.059 5.438 -11.789 1.00 98.12 119 ASP A N 1
ATOM 945 C CA . ASP A 1 119 ? 16.478 5.582 -12.111 1.00 98.12 119 ASP A CA 1
ATOM 946 C C . ASP A 1 119 ? 16.877 4.578 -13.207 1.00 98.12 119 ASP A C 1
ATOM 948 O O . ASP A 1 119 ? 17.413 4.973 -14.241 1.00 98.12 119 ASP A O 1
ATOM 952 N N . GLU A 1 120 ? 16.473 3.310 -13.075 1.00 98.00 120 GLU A N 1
ATOM 953 C CA . GLU A 1 120 ? 16.691 2.274 -14.097 1.00 98.00 120 GLU A CA 1
ATOM 954 C C . GLU A 1 120 ? 16.051 2.630 -15.447 1.00 98.00 120 GLU A C 1
ATOM 956 O O . GLU A 1 120 ? 16.652 2.441 -16.509 1.00 98.00 120 GLU A O 1
ATOM 961 N N . LEU A 1 121 ? 14.834 3.181 -15.432 1.00 97.94 121 LEU A N 1
ATOM 962 C CA . LEU A 1 121 ? 14.157 3.623 -16.649 1.00 97.94 121 LEU A CA 1
ATOM 963 C C . LEU A 1 121 ? 14.884 4.804 -17.306 1.00 97.94 121 LEU A C 1
ATOM 965 O O . LEU A 1 121 ? 14.973 4.867 -18.537 1.00 97.94 121 LEU A O 1
ATOM 969 N N . ALA A 1 122 ? 15.386 5.748 -16.508 1.00 98.00 122 ALA A N 1
ATOM 970 C CA . ALA A 1 122 ? 16.153 6.882 -17.009 1.00 98.00 122 ALA A CA 1
ATOM 971 C C . ALA A 1 122 ? 17.454 6.414 -17.677 1.00 98.00 122 ALA A C 1
ATOM 973 O O . ALA A 1 122 ? 17.737 6.826 -18.808 1.00 98.00 122 ALA A O 1
ATOM 974 N N . ASP A 1 123 ? 18.175 5.494 -17.037 1.00 97.81 123 ASP A N 1
ATOM 975 C CA . ASP A 1 123 ? 19.404 4.901 -17.562 1.00 97.81 123 ASP A CA 1
ATOM 976 C C . ASP A 1 123 ? 19.146 4.105 -18.843 1.00 97.81 123 ASP A C 1
ATOM 978 O O . ASP A 1 123 ? 19.811 4.316 -19.860 1.00 97.81 123 ASP A O 1
ATOM 982 N N . SER A 1 124 ? 18.123 3.249 -18.850 1.00 97.50 124 SER A N 1
ATOM 983 C CA . SER A 1 124 ? 17.734 2.472 -20.032 1.00 97.50 124 SER A CA 1
ATOM 984 C C . SER A 1 124 ? 17.349 3.373 -21.212 1.00 97.50 124 SER A C 1
ATOM 986 O O . SER A 1 124 ? 17.745 3.139 -22.361 1.00 97.50 124 SER A O 1
ATOM 988 N N . SER A 1 125 ? 16.619 4.458 -20.940 1.00 97.75 125 SER A N 1
ATOM 989 C CA . SER A 1 125 ? 16.250 5.459 -21.945 1.00 97.75 125 SER A CA 1
ATOM 990 C C . SER A 1 125 ? 17.476 6.185 -22.500 1.00 97.75 125 SER A C 1
ATOM 992 O O . SER A 1 125 ? 17.575 6.413 -23.711 1.00 97.75 125 SER A O 1
ATOM 994 N N . HIS A 1 126 ? 18.440 6.516 -21.637 1.00 97.56 126 HIS A N 1
ATOM 995 C CA . HIS A 1 126 ? 19.704 7.114 -22.047 1.00 97.56 126 HIS A CA 1
ATOM 996 C C . HIS A 1 126 ? 20.496 6.170 -22.960 1.00 97.56 126 HIS A C 1
ATOM 998 O O . HIS A 1 126 ? 20.804 6.544 -24.094 1.00 97.56 126 HIS A O 1
ATOM 1004 N N . GLN A 1 127 ? 20.712 4.926 -22.528 1.00 97.25 127 GLN A N 1
ATOM 1005 C CA . GLN A 1 127 ? 21.411 3.899 -23.305 1.00 97.25 127 GLN A CA 1
ATOM 1006 C C . GLN A 1 127 ? 20.743 3.651 -24.660 1.00 97.25 127 GLN A C 1
ATOM 1008 O O . GLN A 1 127 ? 21.417 3.583 -25.685 1.00 97.25 127 GLN A O 1
ATOM 1013 N N . SER A 1 128 ? 19.410 3.593 -24.697 1.00 97.25 128 SER A N 1
ATOM 1014 C CA . SER A 1 128 ? 18.653 3.415 -25.941 1.00 97.25 128 SER A CA 1
ATOM 1015 C C . SER A 1 128 ? 18.874 4.572 -26.920 1.00 97.25 128 SER A C 1
ATOM 1017 O O . SER A 1 128 ? 19.048 4.361 -28.122 1.00 97.25 128 SER A O 1
ATOM 1019 N N . ARG A 1 129 ? 18.907 5.814 -26.420 1.00 97.19 129 ARG A N 1
ATOM 1020 C CA . ARG A 1 129 ? 19.189 6.998 -27.247 1.00 97.19 129 ARG A CA 1
ATOM 1021 C C . ARG A 1 129 ? 20.624 7.009 -27.754 1.00 97.19 129 ARG A C 1
ATOM 1023 O O . ARG A 1 129 ? 20.844 7.372 -28.910 1.00 97.19 129 ARG A O 1
ATOM 1030 N N . GLU A 1 130 ? 21.588 6.638 -26.920 1.00 97.00 130 GLU A N 1
ATOM 1031 C CA . GLU A 1 130 ? 22.988 6.536 -27.335 1.00 97.00 130 GLU A CA 1
ATOM 1032 C C . GLU A 1 130 ? 23.181 5.441 -28.382 1.00 97.00 130 GLU A C 1
ATOM 1034 O O . GLU A 1 130 ? 23.758 5.707 -29.437 1.00 97.00 130 GLU A O 1
ATOM 1039 N N . ALA A 1 131 ? 22.602 4.260 -28.166 1.00 96.50 131 ALA A N 1
ATOM 1040 C CA . ALA A 1 131 ? 22.625 3.163 -29.125 1.00 96.50 131 ALA A CA 1
ATOM 1041 C C . ALA A 1 131 ? 22.030 3.583 -30.477 1.00 96.50 131 ALA A C 1
ATOM 1043 O O . ALA A 1 131 ? 22.627 3.318 -31.520 1.00 96.50 131 ALA A O 1
ATOM 1044 N N . LEU A 1 132 ? 20.906 4.311 -30.476 1.00 96.56 132 LEU A N 1
ATOM 1045 C CA . LEU A 1 132 ? 20.304 4.838 -31.702 1.00 96.56 132 LEU A CA 1
ATOM 1046 C C . LEU A 1 132 ? 21.226 5.844 -32.409 1.00 96.56 132 LEU A C 1
ATOM 1048 O O . LEU A 1 132 ? 21.375 5.801 -33.631 1.00 96.56 132 LEU A O 1
ATOM 1052 N N . ARG A 1 133 ? 21.874 6.745 -31.659 1.00 95.69 133 ARG A N 1
ATOM 1053 C CA . ARG A 1 133 ? 22.852 7.692 -32.223 1.00 95.69 133 ARG A CA 1
ATOM 1054 C C . ARG A 1 133 ? 24.038 6.962 -32.845 1.00 95.69 133 ARG A C 1
ATOM 1056 O O . ARG A 1 133 ? 24.424 7.300 -33.963 1.00 95.69 133 ARG A O 1
ATOM 1063 N N . MET A 1 134 ? 24.582 5.957 -32.161 1.00 95.38 134 MET A N 1
ATOM 1064 C CA . MET A 1 134 ? 25.691 5.148 -32.669 1.00 95.38 134 MET A CA 1
ATOM 1065 C C . MET A 1 134 ? 25.285 4.339 -33.903 1.00 95.38 134 MET A C 1
ATOM 1067 O O . MET A 1 134 ? 26.031 4.312 -34.878 1.00 95.38 134 MET A O 1
ATOM 1071 N N . ALA A 1 135 ? 24.093 3.737 -33.908 1.00 94.81 135 ALA A N 1
ATOM 1072 C CA . ALA A 1 135 ? 23.567 3.011 -35.060 1.00 94.81 135 ALA A CA 1
ATOM 1073 C C . ALA A 1 135 ? 23.439 3.927 -36.287 1.00 94.81 135 ALA A C 1
ATOM 1075 O O . ALA A 1 135 ? 23.947 3.593 -37.356 1.00 94.81 135 ALA A O 1
ATOM 1076 N N . ASN A 1 136 ? 22.861 5.119 -36.109 1.00 93.06 136 ASN A N 1
ATOM 1077 C CA . ASN A 1 136 ? 22.742 6.117 -37.173 1.00 93.06 136 ASN A CA 1
ATOM 1078 C C . ASN A 1 136 ? 24.113 6.581 -37.685 1.00 93.06 136 ASN A C 1
ATOM 1080 O O . ASN A 1 136 ? 24.318 6.698 -38.893 1.00 93.06 136 ASN A O 1
ATOM 1084 N N . PHE A 1 137 ? 25.066 6.835 -36.782 1.00 93.00 137 PHE A N 1
ATOM 1085 C CA . PHE A 1 137 ? 26.430 7.210 -37.155 1.00 93.00 137 PHE A CA 1
ATOM 1086 C C . PHE A 1 137 ? 27.111 6.104 -37.971 1.00 93.00 137 PHE A C 1
ATOM 1088 O O . PHE A 1 137 ? 27.672 6.373 -39.034 1.00 93.00 137 PHE A O 1
ATOM 1095 N N . ASN A 1 138 ? 27.002 4.854 -37.521 1.00 90.25 138 ASN A N 1
ATOM 1096 C CA . ASN A 1 138 ? 27.579 3.698 -38.202 1.00 90.25 138 ASN A CA 1
ATOM 1097 C C . ASN A 1 138 ? 26.940 3.462 -39.577 1.00 90.25 138 ASN A C 1
ATOM 1099 O O . ASN A 1 138 ? 27.647 3.166 -40.540 1.00 90.25 138 ASN A O 1
ATOM 1103 N N . GLU A 1 139 ? 25.623 3.634 -39.703 1.00 88.19 139 GLU A N 1
ATOM 1104 C CA . GLU A 1 139 ? 24.908 3.521 -40.978 1.00 88.19 139 GLU A CA 1
ATOM 1105 C C . GLU A 1 139 ? 25.370 4.589 -41.977 1.00 88.19 139 GLU A C 1
ATOM 1107 O O . GLU A 1 139 ? 25.651 4.279 -43.139 1.00 88.19 139 GLU A O 1
ATOM 1112 N N . GLN A 1 140 ? 25.509 5.841 -41.529 1.00 85.00 140 GLN A N 1
ATOM 1113 C CA . GLN A 1 140 ? 26.038 6.924 -42.359 1.00 85.00 140 GLN A CA 1
ATOM 1114 C C . GLN A 1 140 ? 27.489 6.663 -42.770 1.00 85.00 140 GLN A C 1
ATOM 1116 O O . GLN A 1 140 ? 27.831 6.814 -43.944 1.00 85.00 140 GLN A O 1
ATOM 1121 N N . TYR A 1 141 ? 28.332 6.230 -41.830 1.00 84.12 141 TYR A N 1
ATOM 1122 C CA . TYR A 1 141 ? 29.732 5.913 -42.098 1.00 84.12 141 TYR A CA 1
ATOM 1123 C C . TYR A 1 141 ? 29.865 4.782 -43.123 1.00 84.12 141 TYR A C 1
ATOM 1125 O O . TYR A 1 141 ? 30.610 4.911 -44.094 1.00 84.12 141 TYR A O 1
ATOM 1133 N N . SER A 1 142 ? 29.075 3.714 -42.965 1.00 84.62 142 SER A N 1
ATOM 1134 C CA . SER A 1 142 ? 29.029 2.593 -43.906 1.00 84.62 142 SER A CA 1
ATOM 1135 C C . SER A 1 142 ? 28.617 3.044 -45.309 1.00 84.62 142 SER A C 1
ATOM 1137 O O . SER A 1 142 ? 29.180 2.580 -46.297 1.00 84.62 142 SER A O 1
ATOM 1139 N N . ARG A 1 143 ? 27.674 3.988 -45.419 1.00 83.25 143 ARG A N 1
ATOM 1140 C CA . ARG A 1 143 ? 27.173 4.486 -46.708 1.00 83.25 143 ARG A CA 1
ATOM 1141 C C . ARG A 1 143 ? 28.073 5.505 -47.396 1.00 83.25 143 ARG A C 1
ATOM 1143 O O . ARG A 1 143 ? 27.870 5.737 -48.584 1.00 83.25 143 ARG A O 1
ATOM 1150 N N . LYS A 1 144 ? 29.054 6.096 -46.707 1.00 85.31 144 LYS A N 1
ATOM 1151 C CA . LYS A 1 144 ? 29.860 7.214 -47.232 1.00 85.31 144 LYS A CA 1
ATOM 1152 C C . LYS A 1 144 ? 30.547 6.903 -48.567 1.00 85.31 144 LYS A C 1
ATOM 1154 O O . LYS A 1 144 ? 30.630 7.779 -49.420 1.00 85.31 144 LYS A O 1
ATOM 1159 N N . ASN A 1 145 ? 30.989 5.660 -48.751 1.00 83.44 145 ASN A N 1
ATOM 1160 C CA . ASN A 1 145 ? 31.669 5.205 -49.968 1.00 83.44 145 ASN A CA 1
ATOM 1161 C C . ASN A 1 145 ? 30.804 4.249 -50.810 1.00 83.44 145 ASN A C 1
ATOM 1163 O O . ASN A 1 145 ? 31.312 3.605 -51.726 1.00 83.44 145 ASN A O 1
ATOM 1167 N N . ASN A 1 146 ? 29.506 4.144 -50.508 1.00 86.94 146 ASN A N 1
ATOM 1168 C CA . ASN A 1 146 ? 28.585 3.271 -51.225 1.00 86.94 146 ASN A CA 1
ATOM 1169 C C . ASN A 1 146 ? 27.748 4.086 -52.216 1.00 86.94 146 ASN A C 1
ATOM 1171 O O . ASN A 1 146 ? 27.122 5.081 -51.857 1.00 86.94 146 ASN A O 1
ATOM 1175 N N . LEU A 1 147 ? 27.672 3.613 -53.458 1.00 86.56 147 LEU A N 1
ATOM 1176 C CA . LEU A 1 147 ? 26.804 4.165 -54.495 1.00 86.56 147 LEU A CA 1
ATOM 1177 C C . LEU A 1 147 ? 25.585 3.262 -54.683 1.00 86.56 147 LEU A C 1
ATOM 1179 O O . LEU A 1 147 ? 25.721 2.063 -54.922 1.00 86.56 147 LEU A O 1
ATOM 1183 N N . LYS A 1 148 ? 24.384 3.845 -54.608 1.00 89.38 148 LYS A N 1
ATOM 1184 C CA . LYS A 1 148 ? 23.135 3.145 -54.926 1.00 89.38 148 LYS A CA 1
ATOM 1185 C C . LYS A 1 148 ? 22.671 3.544 -56.320 1.00 89.38 148 LYS A C 1
ATOM 1187 O O . LYS A 1 148 ? 22.282 4.688 -56.539 1.00 89.38 148 LYS A O 1
ATOM 1192 N N . VAL A 1 149 ? 22.680 2.591 -57.247 1.00 88.44 149 VAL A N 1
ATOM 1193 C CA . VAL A 1 149 ? 22.156 2.794 -58.601 1.00 88.44 149 VAL A CA 1
ATOM 1194 C C . VAL A 1 149 ? 20.712 2.306 -58.648 1.00 88.44 149 VAL A C 1
ATOM 1196 O O . VAL A 1 149 ? 20.432 1.145 -58.362 1.00 88.44 149 VAL A O 1
ATOM 1199 N N . LEU A 1 150 ? 19.791 3.208 -58.979 1.00 89.75 150 LEU A N 1
ATOM 1200 C CA . LEU A 1 150 ? 18.364 2.910 -59.101 1.00 89.75 150 LEU A CA 1
ATOM 1201 C C . LEU A 1 150 ? 17.997 2.657 -60.564 1.00 89.75 150 LEU A C 1
ATOM 1203 O O . LEU A 1 150 ? 18.638 3.192 -61.467 1.00 89.75 150 LEU A O 1
ATOM 1207 N N . ASN A 1 151 ? 16.948 1.862 -60.790 1.00 87.75 151 ASN A N 1
ATOM 1208 C CA . ASN A 1 151 ? 16.387 1.582 -62.118 1.00 87.75 151 ASN A CA 1
ATOM 1209 C C . ASN A 1 151 ? 17.400 1.015 -63.130 1.00 87.75 151 ASN A C 1
ATOM 1211 O O . ASN A 1 151 ? 17.243 1.166 -64.343 1.00 87.75 151 ASN A O 1
ATOM 1215 N N . TRP A 1 152 ? 18.451 0.349 -62.651 1.00 89.19 152 TRP A N 1
ATOM 1216 C CA . TRP A 1 152 ? 19.345 -0.395 -63.525 1.00 89.19 152 TRP A CA 1
ATOM 1217 C C . TRP A 1 152 ? 18.656 -1.701 -63.913 1.00 89.19 152 TRP A C 1
ATOM 1219 O O . TRP A 1 152 ? 18.489 -2.578 -63.072 1.00 89.19 152 TRP A O 1
ATOM 1229 N N . LYS A 1 153 ? 18.268 -1.822 -65.186 1.00 87.81 153 LYS A N 1
ATOM 1230 C CA . LYS A 1 153 ? 17.671 -3.038 -65.755 1.00 87.81 153 LYS A CA 1
ATOM 1231 C C . LYS A 1 153 ? 18.494 -4.289 -65.407 1.00 87.81 153 LYS A C 1
ATOM 1233 O O . LYS A 1 153 ? 19.720 -4.245 -65.485 1.00 87.81 153 LYS A O 1
A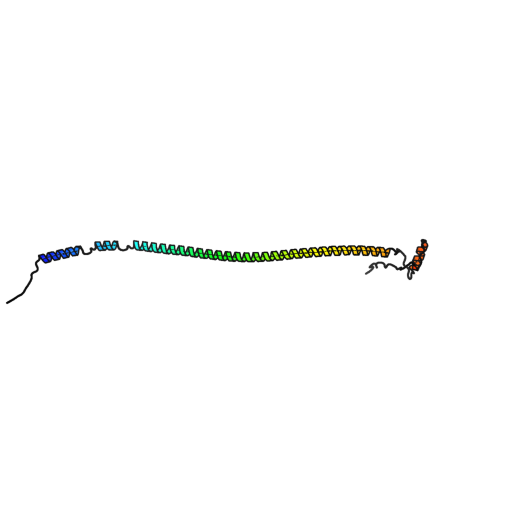TOM 1238 N N . GLU A 1 154 ? 17.822 -5.356 -64.993 1.00 87.94 154 GLU A N 1
ATOM 1239 C CA . GLU A 1 154 ? 18.447 -6.641 -64.662 1.00 87.94 154 GLU A CA 1
ATOM 1240 C C . GLU A 1 154 ? 18.559 -7.516 -65.913 1.00 87.94 154 GLU A C 1
ATOM 1242 O O . GLU A 1 154 ? 17.625 -7.583 -66.718 1.00 87.94 154 GLU A O 1
ATOM 1247 N N . GLU A 1 155 ? 19.707 -8.171 -66.084 1.00 87.44 155 GLU A N 1
ATOM 1248 C CA . GLU A 1 155 ? 19.975 -9.099 -67.185 1.00 87.44 155 GLU A CA 1
ATOM 1249 C C . GLU A 1 155 ? 20.539 -10.417 -66.631 1.00 87.44 155 GLU A C 1
ATOM 1251 O O . GLU A 1 155 ? 21.339 -10.430 -65.694 1.00 87.44 155 GLU A O 1
ATOM 1256 N N . ASN A 1 156 ? 20.117 -11.551 -67.199 1.00 83.25 156 ASN A N 1
ATOM 1257 C CA . ASN A 1 156 ? 20.586 -12.864 -66.753 1.00 83.25 156 ASN A CA 1
ATOM 1258 C C . ASN A 1 156 ? 22.078 -13.044 -67.062 1.00 83.25 156 ASN A C 1
ATOM 1260 O O . ASN A 1 156 ? 22.495 -12.926 -68.212 1.00 83.25 156 ASN A O 1
ATOM 1264 N N . GLY A 1 157 ? 22.868 -13.380 -66.037 1.00 84.94 157 GLY A N 1
ATOM 1265 C CA . GLY A 1 157 ? 24.317 -13.572 -66.165 1.00 84.94 157 GLY A CA 1
ATOM 1266 C C . GLY A 1 157 ? 25.119 -12.271 -66.282 1.00 84.94 157 GLY A C 1
ATOM 1267 O O . GLY A 1 157 ? 26.246 -12.301 -66.772 1.00 84.94 157 GLY A O 1
ATOM 1268 N N . GLU A 1 158 ? 24.553 -11.136 -65.864 1.00 86.62 158 GLU A N 1
ATOM 1269 C CA . GLU A 1 158 ? 25.219 -9.836 -65.946 1.00 86.62 158 GLU A CA 1
ATOM 1270 C C . GLU A 1 158 ? 26.515 -9.750 -65.118 1.00 86.62 158 GLU A C 1
ATOM 1272 O O . GLU A 1 158 ? 26.594 -10.194 -63.971 1.00 86.62 158 GLU A O 1
ATOM 1277 N N . ASP A 1 159 ? 27.530 -9.091 -65.682 1.00 90.56 159 ASP A N 1
ATOM 1278 C CA . ASP A 1 159 ? 28.724 -8.662 -64.951 1.00 90.56 159 ASP A CA 1
ATOM 1279 C C . ASP A 1 159 ? 28.536 -7.209 -64.496 1.00 90.56 159 ASP A C 1
ATOM 1281 O O . ASP A 1 159 ? 28.845 -6.249 -65.212 1.00 90.56 159 ASP A O 1
ATOM 1285 N N . LEU A 1 160 ? 28.006 -7.050 -63.280 1.00 91.56 160 LEU A N 1
ATOM 1286 C CA . LEU A 1 160 ? 27.714 -5.743 -62.686 1.00 91.56 160 LEU A CA 1
ATOM 1287 C C . LEU A 1 160 ? 28.943 -4.828 -62.629 1.00 91.56 160 LEU A C 1
ATOM 1289 O O . LEU A 1 160 ? 28.818 -3.614 -62.801 1.00 91.56 160 LEU A O 1
ATOM 1293 N N . ARG A 1 161 ? 30.134 -5.392 -62.384 1.00 92.38 161 ARG A N 1
ATOM 1294 C CA . ARG A 1 161 ? 31.365 -4.611 -62.222 1.00 92.38 161 ARG A CA 1
ATOM 1295 C C . ARG A 1 161 ? 31.762 -3.974 -63.549 1.00 92.38 161 ARG A C 1
ATOM 1297 O O . ARG A 1 161 ? 31.997 -2.768 -63.590 1.00 92.38 161 ARG A O 1
ATOM 1304 N N . LYS A 1 162 ? 31.777 -4.754 -64.636 1.00 91.31 162 LYS A N 1
ATOM 1305 C CA . LYS A 1 162 ? 32.056 -4.228 -65.984 1.00 91.31 162 LYS A CA 1
ATOM 1306 C C . LYS A 1 162 ? 30.995 -3.230 -66.431 1.00 91.31 162 LYS A C 1
ATOM 1308 O O . LYS A 1 162 ? 31.340 -2.134 -66.870 1.00 91.31 162 LYS A O 1
ATOM 1313 N N . GLY A 1 163 ? 29.718 -3.566 -66.238 1.00 90.44 163 GLY A N 1
ATOM 1314 C CA . GLY A 1 163 ? 28.611 -2.685 -66.605 1.00 90.44 163 GLY A CA 1
ATOM 1315 C C . GLY A 1 163 ? 28.662 -1.326 -65.896 1.00 90.44 163 GLY A C 1
ATOM 1316 O O . GLY A 1 163 ? 28.335 -0.305 -66.505 1.00 90.44 163 GLY A O 1
ATOM 1317 N N . LEU A 1 164 ? 29.115 -1.284 -64.635 1.00 91.38 164 LEU A N 1
ATOM 1318 C CA . LEU A 1 164 ? 29.266 -0.034 -63.885 1.00 91.38 164 LEU A CA 1
ATOM 1319 C C . LEU A 1 164 ? 30.392 0.820 -64.470 1.00 91.38 164 LEU A C 1
ATOM 1321 O O . LEU A 1 164 ? 30.171 1.997 -64.746 1.00 91.38 164 LEU A O 1
ATOM 1325 N N . ILE A 1 165 ? 31.570 0.229 -64.694 1.00 92.00 165 ILE A N 1
ATOM 1326 C CA . ILE A 1 165 ? 32.745 0.928 -65.237 1.00 92.00 165 ILE A CA 1
ATOM 1327 C C . ILE A 1 165 ? 32.413 1.555 -66.595 1.00 92.00 165 ILE A C 1
ATOM 1329 O O . ILE A 1 165 ? 32.691 2.732 -66.821 1.00 92.00 165 ILE A O 1
ATOM 1333 N N . GLU A 1 166 ? 31.748 0.812 -67.482 1.00 91.00 166 GLU A N 1
ATOM 1334 C CA . GLU A 1 166 ? 31.334 1.329 -68.789 1.00 91.00 166 GLU A CA 1
ATOM 1335 C C . GLU A 1 166 ? 30.332 2.483 -68.680 1.00 91.00 166 GLU A C 1
ATOM 1337 O O . GLU A 1 166 ? 30.440 3.471 -69.411 1.00 91.00 166 GLU A O 1
ATOM 1342 N N . LYS A 1 167 ? 29.349 2.385 -67.775 1.00 90.19 167 LYS A N 1
ATOM 1343 C CA . LYS A 1 167 ? 28.355 3.448 -67.562 1.00 90.19 167 LYS A CA 1
ATOM 1344 C C . LYS A 1 167 ? 28.986 4.708 -66.983 1.00 90.19 167 LYS A C 1
ATOM 1346 O O . LYS A 1 167 ? 28.670 5.795 -67.451 1.00 90.19 167 LYS A O 1
ATOM 1351 N N . VAL A 1 168 ? 29.872 4.575 -66.002 1.00 90.81 168 VAL A N 1
ATOM 1352 C CA . VAL A 1 168 ? 30.521 5.714 -65.341 1.00 90.81 168 VAL A CA 1
ATOM 1353 C C . VAL A 1 168 ? 31.515 6.405 -66.284 1.00 90.81 168 VAL A C 1
ATOM 1355 O O . VAL A 1 168 ? 31.535 7.636 -66.356 1.00 90.81 168 VAL A O 1
ATOM 1358 N N . LYS A 1 169 ? 32.213 5.634 -67.132 1.00 93.19 169 LYS A N 1
ATOM 1359 C CA . LYS A 1 169 ? 33.080 6.169 -68.192 1.00 93.19 169 LYS A CA 1
ATOM 1360 C C . LYS A 1 169 ? 32.327 7.042 -69.197 1.00 93.19 169 LYS A C 1
ATOM 1362 O O . LYS A 1 169 ? 32.860 8.055 -69.641 1.00 93.19 169 LYS A O 1
ATOM 1367 N N . LYS A 1 170 ? 31.068 6.713 -69.518 1.00 91.06 170 LYS A N 1
ATOM 1368 C CA . LYS A 1 170 ? 30.213 7.551 -70.388 1.00 91.06 170 LYS A CA 1
ATOM 1369 C C . LYS A 1 170 ? 29.919 8.932 -69.795 1.00 91.06 170 LYS A C 1
ATOM 1371 O O . LYS A 1 170 ? 29.609 9.846 -70.549 1.00 91.06 170 LYS A O 1
ATOM 1376 N N . VAL A 1 171 ? 30.025 9.085 -68.475 1.00 90.12 171 VAL A N 1
ATOM 1377 C CA . VAL A 1 171 ? 29.836 10.358 -67.758 1.00 90.12 171 VAL A CA 1
ATOM 1378 C C . VAL A 1 171 ? 31.185 11.053 -67.487 1.00 90.12 171 VAL A C 1
ATOM 1380 O O . VAL A 1 171 ? 31.238 12.061 -66.792 1.00 90.12 171 VAL A O 1
ATOM 1383 N N . GLY A 1 172 ? 32.286 10.546 -68.055 1.00 91.19 172 GLY A N 1
ATOM 1384 C CA . GLY A 1 172 ? 33.613 11.163 -67.961 1.00 91.19 172 GLY A CA 1
ATOM 1385 C C . GLY A 1 172 ? 34.389 10.836 -66.685 1.00 91.19 172 GLY A C 1
ATOM 1386 O O . GLY A 1 172 ? 35.366 11.517 -66.388 1.00 91.19 172 GLY A O 1
ATOM 1387 N N . VAL A 1 173 ? 33.979 9.813 -65.930 1.00 91.44 173 VAL A N 1
ATOM 1388 C CA . VAL A 1 173 ? 34.689 9.361 -64.726 1.00 91.44 173 VAL A CA 1
ATOM 1389 C C . VAL A 1 173 ? 35.344 8.010 -65.004 1.00 91.44 173 VAL A C 1
ATOM 1391 O O . VAL A 1 173 ? 34.689 7.071 -65.458 1.00 91.44 173 VAL A O 1
ATOM 1394 N N . GLU A 1 174 ? 36.642 7.901 -64.733 1.00 91.00 174 GLU A N 1
ATOM 1395 C CA . GLU A 1 174 ? 37.387 6.648 -64.860 1.00 91.00 174 GLU A CA 1
ATOM 1396 C C . GLU A 1 174 ? 37.496 5.960 -63.500 1.00 91.00 174 GLU A C 1
ATOM 1398 O O . GLU A 1 174 ? 37.918 6.574 -62.525 1.00 91.00 174 GLU A O 1
ATOM 1403 N N . ILE A 1 175 ? 37.092 4.689 -63.446 1.00 90.50 175 ILE A N 1
ATOM 1404 C CA . ILE A 1 175 ? 37.172 3.840 -62.253 1.00 90.50 175 ILE A CA 1
ATOM 1405 C C . ILE A 1 175 ? 37.846 2.533 -62.652 1.00 90.50 175 ILE A C 1
ATOM 1407 O O . ILE A 1 175 ? 37.487 1.917 -63.661 1.00 90.50 175 ILE A O 1
ATOM 1411 N N . GLN A 1 176 ? 38.808 2.099 -61.852 1.00 92.19 176 GLN A N 1
ATOM 1412 C CA . GLN A 1 176 ? 39.523 0.847 -62.032 1.00 92.19 176 GLN A CA 1
ATOM 1413 C C . GLN A 1 176 ? 38.789 -0.314 -61.348 1.00 92.19 176 GLN A C 1
ATOM 1415 O O . GLN A 1 176 ? 38.170 -0.133 -60.297 1.00 92.19 176 GLN A O 1
ATOM 1420 N N . PRO A 1 177 ? 38.882 -1.551 -61.873 1.00 88.56 177 PRO A N 1
ATOM 1421 C CA . PRO A 1 177 ? 38.182 -2.688 -61.287 1.00 88.56 177 PRO A CA 1
ATOM 1422 C C . PRO A 1 177 ? 38.487 -2.927 -59.805 1.00 88.56 177 PRO A C 1
ATOM 1424 O O . PRO A 1 177 ? 37.579 -3.330 -59.087 1.00 88.56 177 PRO A O 1
ATOM 1427 N N . TRP A 1 178 ? 39.714 -2.687 -59.328 1.00 91.44 178 TRP A N 1
ATOM 1428 C CA . TRP A 1 178 ? 40.102 -2.897 -57.922 1.00 91.44 178 TRP A CA 1
ATOM 1429 C C . TRP A 1 178 ? 39.602 -1.809 -56.963 1.00 91.44 178 TRP A C 1
ATOM 1431 O O . TRP A 1 178 ? 39.616 -2.028 -55.757 1.00 91.44 178 TRP A O 1
ATOM 1441 N N . GLU A 1 179 ? 39.129 -0.669 -57.474 1.00 89.88 179 GLU A N 1
ATOM 1442 C CA . GLU A 1 179 ? 38.528 0.400 -56.659 1.00 89.88 179 GLU A CA 1
ATOM 1443 C C . GLU A 1 179 ? 37.096 0.051 -56.220 1.00 89.88 179 GLU A C 1
ATOM 1445 O O . GLU A 1 179 ? 36.530 0.688 -55.334 1.00 89.88 179 GLU A O 1
ATOM 1450 N N . ILE A 1 180 ? 36.503 -0.990 -56.817 1.00 91.56 180 ILE A N 1
ATOM 1451 C CA . ILE A 1 180 ? 35.194 -1.518 -56.437 1.00 91.56 180 ILE A CA 1
ATOM 1452 C C . ILE A 1 180 ? 35.399 -2.656 -55.432 1.00 91.56 180 ILE A C 1
ATOM 1454 O O . ILE A 1 180 ? 35.687 -3.797 -55.809 1.00 91.56 180 ILE A O 1
ATOM 1458 N N . ASN A 1 181 ? 35.203 -2.363 -54.146 1.00 91.00 181 ASN A N 1
ATOM 1459 C CA . ASN A 1 181 ? 35.328 -3.365 -53.082 1.00 91.00 181 ASN A CA 1
ATOM 1460 C C . ASN A 1 181 ? 34.266 -4.467 -53.210 1.00 91.00 181 ASN A C 1
ATOM 1462 O O . ASN A 1 181 ? 34.589 -5.652 -53.215 1.00 91.00 181 A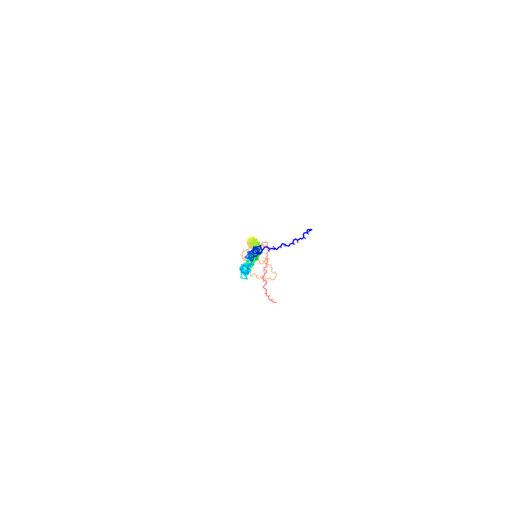SN A O 1
ATOM 1466 N N . ALA A 1 182 ? 32.996 -4.084 -53.355 1.00 90.62 182 ALA A N 1
ATOM 1467 C CA . ALA A 1 182 ? 31.877 -5.006 -53.504 1.00 90.62 182 ALA A CA 1
ATOM 1468 C C . ALA A 1 182 ? 30.781 -4.383 -54.374 1.00 90.62 182 ALA A C 1
ATOM 1470 O O . ALA A 1 182 ? 30.538 -3.180 -54.314 1.00 90.62 182 ALA A O 1
ATOM 1471 N N . ILE A 1 183 ? 30.103 -5.210 -55.168 1.00 92.31 183 ILE A N 1
ATOM 1472 C CA . ILE A 1 183 ? 28.944 -4.812 -55.968 1.00 92.31 183 ILE A CA 1
ATOM 1473 C C . ILE A 1 183 ? 27.962 -5.979 -56.016 1.00 92.31 183 ILE A C 1
ATOM 1475 O O . ILE A 1 183 ? 28.357 -7.117 -56.255 1.00 92.31 183 ILE A O 1
ATOM 1479 N N . HIS A 1 184 ? 26.698 -5.705 -55.724 1.00 90.50 184 HIS A N 1
ATOM 1480 C CA . HIS A 1 184 ? 25.629 -6.695 -55.717 1.00 90.50 184 HIS A CA 1
ATOM 1481 C C . HIS A 1 184 ? 24.284 -5.994 -55.917 1.00 90.50 184 HIS A C 1
ATOM 1483 O O . HIS A 1 184 ? 24.143 -4.800 -55.635 1.00 90.50 184 HIS A O 1
ATOM 1489 N N . ARG A 1 185 ? 23.287 -6.740 -56.397 1.00 89.62 185 ARG A N 1
ATOM 1490 C CA . ARG A 1 185 ? 21.893 -6.290 -56.395 1.00 89.62 185 ARG A CA 1
ATOM 1491 C C . ARG A 1 185 ? 21.393 -6.253 -54.955 1.00 89.62 185 ARG A C 1
ATOM 1493 O O . ARG A 1 185 ? 21.650 -7.176 -54.186 1.00 89.62 185 ARG A O 1
ATOM 1500 N N . ILE A 1 186 ? 20.672 -5.195 -54.596 1.00 87.12 186 ILE A N 1
ATOM 1501 C CA . ILE A 1 186 ? 19.942 -5.172 -53.329 1.00 87.12 186 ILE A CA 1
ATOM 1502 C C . ILE A 1 186 ? 18.644 -5.938 -53.586 1.00 87.12 186 ILE A C 1
ATOM 1504 O O . ILE A 1 186 ? 17.863 -5.473 -54.420 1.00 87.12 186 ILE A O 1
ATOM 1508 N N . PRO A 1 187 ? 18.412 -7.089 -52.929 1.00 82.75 187 PRO A N 1
ATOM 1509 C CA . PRO A 1 187 ? 17.176 -7.830 -53.116 1.00 82.75 187 PRO A CA 1
ATOM 1510 C C . PRO A 1 187 ? 16.000 -6.908 -52.792 1.00 82.75 187 PRO A C 1
ATOM 1512 O O . PRO A 1 187 ? 15.968 -6.269 -51.736 1.00 82.75 187 PRO A O 1
ATOM 1515 N N . GLY A 1 188 ? 15.052 -6.803 -53.724 1.00 72.44 188 GLY A N 1
ATOM 1516 C CA . GLY A 1 188 ? 13.784 -6.145 -53.443 1.00 72.44 188 GLY A CA 1
ATOM 1517 C C . GLY A 1 188 ? 13.107 -6.841 -52.266 1.00 72.44 188 GLY A C 1
ATOM 1518 O O . GLY A 1 188 ? 13.301 -8.042 -52.052 1.00 72.44 188 GLY A O 1
ATOM 1519 N N . LYS A 1 189 ? 12.291 -6.107 -51.500 1.00 61.03 189 LYS A N 1
ATOM 1520 C CA . LYS A 1 189 ? 11.277 -6.783 -50.688 1.00 61.03 189 LYS A CA 1
ATOM 1521 C C . LYS A 1 189 ? 10.516 -7.668 -51.672 1.00 61.03 189 LYS A C 1
ATOM 1523 O O . LYS A 1 189 ? 9.975 -7.130 -52.633 1.00 61.03 189 LYS A O 1
ATOM 1528 N N . LYS A 1 190 ? 10.542 -8.993 -51.486 1.00 54.59 190 LYS A N 1
ATOM 1529 C CA . LYS A 1 190 ? 9.538 -9.845 -52.118 1.00 54.59 190 LYS A CA 1
ATOM 1530 C C . LYS A 1 190 ? 8.218 -9.218 -51.703 1.00 54.59 190 LYS A C 1
ATOM 1532 O O . LYS A 1 190 ? 7.906 -9.205 -50.514 1.00 54.59 190 LYS A O 1
ATOM 1537 N N . GLU A 1 191 ? 7.532 -8.584 -52.641 1.00 51.22 191 GLU A N 1
ATOM 1538 C CA . GLU A 1 191 ? 6.120 -8.342 -52.450 1.00 51.22 191 GLU A CA 1
ATOM 1539 C C . GLU A 1 191 ? 5.544 -9.729 -52.167 1.00 51.22 191 GLU A C 1
ATOM 1541 O O . GLU A 1 191 ? 5.839 -10.685 -52.891 1.00 51.22 191 GLU A O 1
ATOM 1546 N N . GLU A 1 192 ? 4.855 -9.867 -51.038 1.00 49.31 192 GLU A N 1
ATOM 1547 C CA . GLU A 1 192 ? 3.932 -10.969 -50.797 1.00 49.31 192 GLU A CA 1
ATOM 1548 C C . GLU A 1 192 ? 2.866 -10.882 -51.897 1.00 49.31 192 GLU A C 1
ATOM 1550 O O . GLU A 1 192 ? 1.787 -10.334 -51.703 1.00 49.31 192 GLU A O 1
ATOM 1555 N N . GLN A 1 193 ? 3.227 -11.307 -53.104 1.00 40.84 193 GLN A N 1
ATOM 1556 C CA . GLN A 1 193 ? 2.308 -11.537 -54.195 1.00 40.84 193 GLN A CA 1
ATOM 1557 C C . GLN A 1 193 ? 1.982 -13.026 -54.174 1.00 40.84 193 GLN A C 1
ATOM 1559 O O . GLN A 1 193 ? 2.851 -13.872 -54.385 1.00 40.84 193 GLN A O 1
ATOM 1564 N N . ASP A 1 194 ? 0.700 -13.248 -53.900 1.00 42.38 194 ASP A N 1
ATOM 1565 C CA . ASP A 1 194 ? -0.115 -14.409 -54.229 1.00 42.38 194 ASP A CA 1
ATOM 1566 C C . ASP A 1 194 ? -0.027 -15.632 -53.297 1.00 42.38 194 ASP A C 1
ATOM 1568 O O . ASP A 1 194 ? 0.899 -16.436 -53.347 1.00 42.38 194 ASP A O 1
ATOM 1572 N N . GLN A 1 195 ? -1.044 -15.684 -52.422 1.00 36.19 195 GLN A N 1
ATOM 1573 C CA . GLN A 1 195 ? -1.972 -16.806 -52.161 1.00 36.19 195 GLN A CA 1
ATOM 1574 C C . GLN A 1 195 ? -1.435 -18.241 -52.227 1.00 36.19 195 GLN A C 1
ATOM 1576 O O . GLN A 1 195 ? -1.063 -18.707 -53.324 1.00 36.19 195 GLN A O 1
#